Protein AF-A0A1F4W2W2-F1 (afdb_monomer)

Foldseek 3Di:
DPDPVVVVVVVLVCLVVVLVVVLVPPPPDDPQDQQCPLPDHPCCCVPPQVADSNDQQRCPLPDGCVVCVVVVFRSNDSCRDCVVVVVVPPPDDPQDQPHQVLVVQLQVLLVQLLVLLLVLLLLVLQLLAVPNVVVVPDDSVRSVCSNLCSLPPVNLVSLCSNLVSCCSGNPNNADPCRQQPAQPPPDADQAPVGDGLRHLSNLSNVLSVLSCVLNVLVVCDPVPDDVVRNVVSNVCSVVSNVSSLSSCCRHPNCNVPPVSVSSSSSSCSSSVSSVVCSVVVVVVVVVVVVVVVVVVD

Structure (mmCIF, N/CA/C/O backbone):
data_AF-A0A1F4W2W2-F1
#
_entry.id   AF-A0A1F4W2W2-F1
#
loop_
_atom_site.group_PDB
_atom_site.id
_atom_site.type_symbol
_atom_site.label_atom_id
_atom_site.label_alt_id
_atom_site.label_comp_id
_atom_site.label_asym_id
_atom_site.label_entity_id
_atom_site.label_seq_id
_atom_site.pdbx_PDB_ins_code
_atom_site.Cartn_x
_atom_site.Cartn_y
_atom_site.Cartn_z
_atom_site.occupancy
_atom_site.B_iso_or_equiv
_atom_site.auth_seq_id
_atom_site.auth_comp_id
_atom_site.auth_asym_id
_atom_site.auth_atom_id
_atom_site.pdbx_PDB_model_num
ATOM 1 N N . MET A 1 1 ? 3.654 -20.888 43.211 1.00 45.69 1 MET A N 1
ATOM 2 C CA . MET A 1 1 ? 2.369 -20.668 42.507 1.00 45.69 1 MET A CA 1
ATOM 3 C C . MET A 1 1 ? 2.477 -19.366 41.712 1.00 45.69 1 MET A C 1
ATOM 5 O O . MET A 1 1 ? 2.270 -18.296 42.265 1.00 45.69 1 MET A O 1
ATOM 9 N N . PHE A 1 2 ? 2.919 -19.421 40.453 1.00 42.91 2 PHE A N 1
ATOM 10 C CA . PHE A 1 2 ? 3.056 -18.215 39.623 1.00 42.91 2 PHE A CA 1
ATOM 11 C C . PHE A 1 2 ? 1.661 -17.691 39.260 1.00 42.91 2 PHE A C 1
ATOM 13 O O . PHE A 1 2 ? 0.853 -18.426 38.692 1.00 42.91 2 PHE A O 1
ATOM 20 N N . GLY A 1 3 ? 1.354 -16.448 39.643 1.00 46.25 3 GLY A N 1
ATOM 21 C CA . GLY A 1 3 ? 0.036 -15.846 39.441 1.00 46.25 3 GLY A CA 1
ATOM 22 C C . GLY A 1 3 ? -0.372 -15.848 37.966 1.00 46.25 3 GLY A C 1
ATOM 23 O O . GLY A 1 3 ? 0.465 -15.661 37.087 1.00 46.25 3 GLY A O 1
ATOM 24 N N . LYS A 1 4 ? -1.669 -16.031 37.681 1.00 53.84 4 LYS A N 1
ATOM 25 C CA . LYS A 1 4 ? -2.243 -16.107 36.316 1.00 53.84 4 LYS A CA 1
ATOM 26 C C . LYS A 1 4 ? -1.798 -14.966 35.375 1.00 53.84 4 LYS A C 1
ATOM 28 O O . LYS A 1 4 ? -1.763 -15.159 34.165 1.00 53.84 4 LYS A O 1
ATOM 33 N N . HIS A 1 5 ? -1.407 -13.809 35.916 1.00 46.62 5 HIS A N 1
ATOM 34 C CA . HIS A 1 5 ? -0.834 -12.683 35.167 1.00 46.62 5 HIS A CA 1
ATOM 35 C C . HIS A 1 5 ? 0.556 -12.962 34.568 1.00 46.62 5 HIS A C 1
ATOM 37 O O . HIS A 1 5 ? 0.862 -12.462 33.486 1.00 46.62 5 HIS A O 1
ATOM 43 N N . ASP A 1 6 ? 1.376 -13.776 35.230 1.00 54.03 6 ASP A N 1
ATOM 44 C CA . ASP A 1 6 ? 2.745 -14.088 34.811 1.00 54.03 6 ASP A CA 1
ATOM 45 C C . ASP A 1 6 ? 2.765 -15.102 33.655 1.00 54.03 6 ASP A C 1
ATOM 47 O O . ASP A 1 6 ? 3.550 -14.986 32.717 1.00 54.03 6 ASP A O 1
ATOM 51 N N . GLN A 1 7 ? 1.802 -16.028 33.645 1.00 51.53 7 GLN A N 1
ATOM 52 C CA . GLN A 1 7 ? 1.579 -16.966 32.538 1.00 51.53 7 GLN A CA 1
ATOM 53 C C . GLN A 1 7 ? 1.154 -16.248 31.247 1.00 51.53 7 GLN A C 1
ATOM 55 O O . GLN A 1 7 ? 1.653 -16.553 30.167 1.00 51.53 7 GLN A O 1
ATOM 60 N N . ILE A 1 8 ? 0.289 -15.234 31.352 1.00 50.47 8 ILE A N 1
ATOM 61 C CA . ILE A 1 8 ? -0.142 -14.426 30.199 1.00 50.47 8 ILE A CA 1
ATOM 62 C C . ILE A 1 8 ? 1.014 -13.577 29.658 1.00 50.47 8 ILE A C 1
ATOM 64 O O . ILE A 1 8 ? 1.180 -13.468 28.443 1.00 50.47 8 ILE A O 1
ATOM 68 N N . ARG A 1 9 ? 1.836 -12.999 30.546 1.00 53.12 9 ARG A N 1
ATOM 69 C CA . ARG A 1 9 ? 3.023 -12.233 30.147 1.00 53.12 9 ARG A CA 1
ATOM 70 C C . ARG A 1 9 ? 4.018 -13.114 29.395 1.00 53.12 9 ARG A C 1
ATOM 72 O O . ARG A 1 9 ? 4.534 -12.664 28.380 1.00 53.12 9 ARG A O 1
ATOM 79 N N . LYS A 1 10 ? 4.220 -14.360 29.841 1.00 56.22 10 LYS A N 1
ATOM 80 C CA . LYS A 1 10 ? 5.075 -15.349 29.169 1.00 56.22 10 LYS A CA 1
ATOM 81 C C . LYS A 1 10 ? 4.527 -15.746 27.803 1.00 56.22 10 LYS A C 1
ATOM 83 O O . LYS A 1 10 ? 5.260 -15.610 26.843 1.00 56.22 10 LYS A O 1
ATOM 88 N N . ILE A 1 11 ? 3.246 -16.105 27.679 1.00 61.31 11 ILE A N 1
ATOM 89 C CA . ILE A 1 11 ? 2.642 -16.458 26.377 1.00 61.31 11 ILE A CA 1
ATOM 90 C C . ILE A 1 11 ? 2.737 -15.294 25.382 1.00 61.31 11 ILE A C 1
ATOM 92 O O . ILE A 1 11 ? 3.080 -15.504 24.225 1.00 61.31 11 ILE A O 1
ATOM 96 N N . LEU A 1 12 ? 2.470 -14.058 25.816 1.00 49.22 12 LEU A N 1
ATOM 97 C CA . LEU A 1 12 ? 2.578 -12.880 24.951 1.00 49.22 12 LEU A CA 1
ATOM 98 C C . LEU A 1 12 ? 4.029 -12.550 24.588 1.00 49.22 12 LEU A C 1
ATOM 100 O O . LEU A 1 12 ? 4.279 -12.217 23.434 1.00 49.22 12 LEU A O 1
ATOM 104 N N . LEU A 1 13 ? 4.980 -12.675 25.524 1.00 52.91 13 LEU A N 1
ATOM 105 C CA . LEU A 1 13 ? 6.406 -12.561 25.204 1.00 52.91 13 LEU A CA 1
ATOM 106 C C . LEU A 1 13 ? 6.818 -13.647 24.216 1.00 52.91 13 LEU A C 1
ATOM 108 O O . LEU A 1 13 ? 7.493 -13.336 23.253 1.00 52.91 13 LEU A O 1
ATOM 112 N N . THR A 1 14 ? 6.374 -14.888 24.404 1.00 57.97 14 THR A N 1
ATOM 113 C CA . THR A 1 14 ? 6.653 -15.996 23.490 1.00 57.97 14 THR A CA 1
ATOM 114 C C . THR A 1 14 ? 6.025 -15.761 22.126 1.00 57.97 14 THR A C 1
ATOM 116 O O . THR A 1 14 ? 6.668 -16.065 21.141 1.00 57.97 14 THR A O 1
ATOM 119 N N . LEU A 1 15 ? 4.830 -15.173 22.025 1.00 52.84 15 LEU A N 1
ATOM 120 C CA . LEU A 1 15 ? 4.219 -14.836 20.736 1.00 52.84 15 LEU A CA 1
ATOM 121 C C . LEU A 1 15 ? 4.936 -13.672 20.047 1.00 52.84 15 LEU A C 1
ATOM 123 O O . LEU A 1 15 ? 5.158 -13.746 18.848 1.00 52.84 15 LEU A O 1
ATOM 127 N N . VAL A 1 16 ? 5.338 -12.627 20.776 1.00 52.56 16 VAL A N 1
ATOM 128 C CA . VAL A 1 16 ? 6.122 -11.507 20.223 1.00 52.56 16 VAL A CA 1
ATOM 129 C C . VAL A 1 16 ? 7.523 -11.970 19.820 1.00 52.56 16 VAL A C 1
ATOM 131 O O . VAL A 1 16 ? 7.959 -11.669 18.718 1.00 52.56 16 VAL A O 1
ATOM 134 N N . VAL A 1 17 ? 8.193 -12.761 20.658 1.00 54.91 17 VAL A N 1
ATOM 135 C CA . VAL A 1 17 ? 9.500 -13.366 20.369 1.00 54.91 17 VAL A CA 1
ATOM 136 C C . VAL A 1 17 ? 9.388 -14.388 19.246 1.00 54.91 17 VAL A C 1
ATOM 138 O O . VAL A 1 17 ? 10.256 -14.395 18.396 1.00 54.91 17 VAL A O 1
ATOM 141 N N . ALA A 1 18 ? 8.323 -15.188 19.165 1.00 50.78 18 ALA A N 1
ATOM 142 C CA . ALA A 1 18 ? 8.077 -16.083 18.035 1.00 50.78 18 ALA A CA 1
ATOM 143 C C . ALA A 1 18 ? 7.756 -15.301 16.758 1.00 50.78 18 ALA A C 1
ATOM 145 O O . ALA A 1 18 ? 8.147 -15.733 15.692 1.00 50.78 18 ALA A O 1
ATOM 146 N N . THR A 1 19 ? 7.099 -14.142 16.848 1.00 51.47 19 THR A N 1
ATOM 147 C CA . THR A 1 19 ? 6.852 -13.247 15.703 1.00 51.47 19 THR A CA 1
ATOM 148 C C . THR A 1 19 ? 8.166 -12.638 15.202 1.00 51.47 19 THR A C 1
ATOM 150 O O . THR A 1 19 ? 8.411 -12.630 14.001 1.00 51.47 19 THR A O 1
ATOM 153 N N . ILE A 1 20 ? 9.031 -12.191 16.120 1.00 50.41 20 ILE A N 1
ATOM 154 C CA . ILE A 1 20 ? 10.387 -11.710 15.817 1.00 50.41 20 ILE A CA 1
ATOM 155 C C . ILE A 1 20 ? 11.242 -12.864 15.266 1.00 50.41 20 ILE A C 1
ATOM 157 O O . ILE A 1 20 ? 11.892 -12.702 14.243 1.00 50.41 20 ILE A O 1
ATOM 161 N N . ALA A 1 21 ? 11.170 -14.052 15.865 1.00 46.28 21 ALA A N 1
ATOM 162 C CA . ALA A 1 21 ? 11.909 -15.239 15.441 1.00 46.28 21 ALA A CA 1
ATOM 163 C C . ALA A 1 21 ? 11.431 -15.780 14.081 1.00 46.28 21 ALA A C 1
ATOM 165 O O . ALA A 1 21 ? 12.229 -16.267 13.290 1.00 46.28 21 ALA A O 1
ATOM 166 N N . LEU A 1 22 ? 10.135 -15.657 13.773 1.00 45.62 22 LEU A N 1
ATOM 167 C CA . LEU A 1 22 ? 9.570 -16.020 12.472 1.00 45.62 22 LEU A CA 1
ATOM 168 C C . LEU A 1 22 ? 9.948 -14.993 11.394 1.00 45.62 22 LEU A C 1
ATOM 170 O O . LEU A 1 22 ? 10.096 -15.375 10.240 1.00 45.62 22 LEU A O 1
ATOM 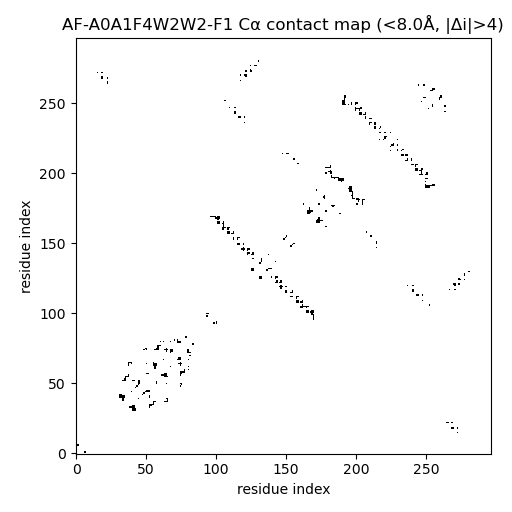174 N N . SER A 1 23 ? 10.180 -13.724 11.765 1.00 47.97 23 SER A N 1
ATOM 175 C CA . SER A 1 23 ? 10.823 -12.738 10.882 1.00 47.97 23 SER A CA 1
ATOM 176 C C . SER A 1 23 ? 12.342 -12.907 10.755 1.00 47.97 23 SER A C 1
ATOM 178 O O . SER A 1 23 ? 12.925 -12.327 9.847 1.00 47.97 23 SER A O 1
ATOM 180 N N . THR A 1 24 ? 12.983 -13.709 11.615 1.00 41.78 24 THR A N 1
ATOM 181 C CA . THR A 1 24 ? 14.416 -14.040 11.514 1.00 41.78 24 THR A CA 1
ATOM 182 C C . THR A 1 24 ? 14.693 -15.430 10.947 1.00 41.78 24 THR A C 1
ATOM 184 O O . THR A 1 24 ? 15.853 -15.806 10.843 1.00 41.78 24 THR A O 1
ATOM 187 N N . ASN A 1 25 ? 13.676 -16.176 10.509 1.00 46.31 25 ASN A N 1
ATOM 188 C CA . ASN A 1 25 ? 13.881 -17.373 9.686 1.00 46.31 25 ASN A CA 1
ATOM 189 C C . ASN A 1 25 ? 13.919 -16.995 8.200 1.00 46.31 25 ASN A C 1
ATOM 191 O O . ASN A 1 25 ? 13.290 -17.631 7.356 1.00 46.31 25 ASN A O 1
ATOM 195 N N . PHE A 1 26 ? 14.657 -15.926 7.893 1.00 43.12 26 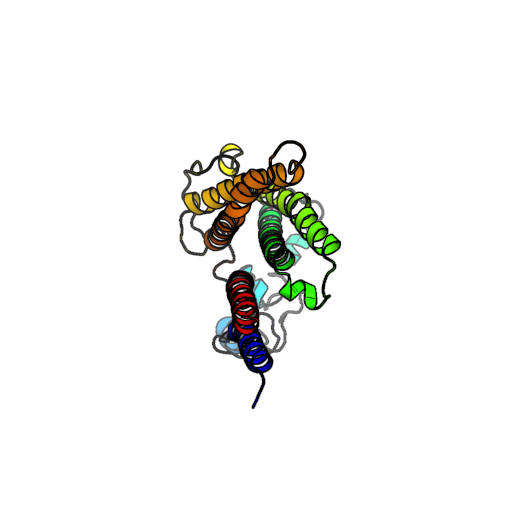PHE A N 1
ATOM 196 C CA . PHE A 1 26 ? 15.220 -15.741 6.570 1.00 43.12 26 PHE A CA 1
ATOM 197 C C . PHE A 1 26 ? 16.260 -16.849 6.427 1.00 43.12 26 PHE A C 1
ATOM 199 O O . PHE A 1 26 ? 17.357 -16.766 6.976 1.00 43.12 26 PHE A O 1
ATOM 206 N N . SER A 1 27 ? 15.850 -17.954 5.805 1.00 41.31 27 SER A N 1
ATOM 207 C CA . SER A 1 27 ? 16.786 -18.972 5.359 1.00 41.31 27 SER A CA 1
ATOM 208 C C . SER A 1 27 ? 17.720 -18.260 4.396 1.00 41.31 27 SER A C 1
ATOM 210 O O . SER A 1 27 ? 17.296 -17.905 3.299 1.00 41.31 27 SER A O 1
ATOM 212 N N . LEU A 1 28 ? 18.946 -17.981 4.842 1.00 44.25 28 LEU A N 1
ATOM 213 C CA . LEU A 1 28 ? 20.029 -17.598 3.955 1.00 44.25 28 LEU A CA 1
ATOM 214 C C . LEU A 1 28 ? 20.087 -18.708 2.905 1.00 44.25 28 LEU A C 1
ATOM 216 O O . LEU A 1 28 ? 20.403 -19.857 3.222 1.00 44.25 28 LEU A O 1
ATOM 220 N N . ALA A 1 29 ? 19.635 -18.379 1.694 1.00 47.12 29 ALA A N 1
ATOM 221 C CA . ALA A 1 29 ? 19.972 -19.140 0.508 1.00 47.12 29 ALA A CA 1
ATOM 222 C C . ALA A 1 29 ? 21.492 -19.335 0.525 1.00 47.12 29 ALA A C 1
ATOM 224 O O . ALA A 1 29 ? 22.198 -18.456 1.020 1.00 47.12 29 ALA A O 1
ATOM 225 N N . GLU A 1 30 ? 21.940 -20.517 0.100 1.00 46.34 30 GLU A N 1
ATOM 226 C CA . GLU A 1 30 ? 23.336 -20.962 0.106 1.00 46.34 30 GLU A CA 1
ATOM 227 C C . GLU A 1 30 ? 24.316 -19.790 0.032 1.00 46.34 30 GLU A C 1
ATOM 229 O O . GLU A 1 30 ? 24.346 -19.058 -0.952 1.00 46.34 30 GLU A O 1
ATOM 234 N N . THR A 1 31 ? 25.081 -19.582 1.106 1.00 50.47 31 THR A N 1
ATOM 235 C CA . THR A 1 31 ? 26.158 -18.596 1.126 1.00 50.47 31 THR A CA 1
ATOM 236 C C . THR A 1 31 ? 27.275 -19.111 0.230 1.00 50.47 31 THR A C 1
ATOM 238 O O . THR A 1 31 ? 28.236 -19.721 0.699 1.00 50.47 31 THR A O 1
ATOM 241 N N . THR A 1 32 ? 27.132 -18.913 -1.070 1.00 69.31 32 THR A N 1
ATOM 242 C CA . THR A 1 32 ? 28.281 -18.720 -1.940 1.00 69.31 32 THR A CA 1
ATOM 243 C C . THR A 1 32 ? 29.003 -17.483 -1.416 1.00 69.31 32 THR A C 1
ATOM 245 O O . THR A 1 32 ? 28.376 -16.441 -1.225 1.00 69.31 32 THR A O 1
ATOM 248 N N . GLN A 1 33 ? 30.272 -17.643 -1.047 1.00 87.94 33 GLN A N 1
ATOM 249 C CA . GLN A 1 33 ? 31.102 -16.555 -0.538 1.00 87.94 33 GLN A CA 1
ATOM 250 C C . GLN A 1 33 ? 31.099 -15.401 -1.554 1.00 87.94 33 GLN A C 1
ATOM 252 O O . GLN A 1 33 ? 31.190 -15.660 -2.747 1.00 87.94 33 GLN A O 1
ATOM 257 N N . ASP A 1 34 ? 30.924 -14.178 -1.067 1.00 88.88 34 ASP A N 1
ATOM 258 C CA . ASP A 1 34 ? 30.950 -12.915 -1.814 1.00 88.88 34 ASP A CA 1
ATOM 259 C C . ASP A 1 34 ? 31.824 -11.985 -0.962 1.00 88.88 34 ASP A C 1
ATOM 261 O O . ASP A 1 34 ? 31.426 -11.564 0.135 1.00 88.88 34 ASP A O 1
ATOM 265 N N . SER A 1 35 ? 33.093 -11.867 -1.348 1.00 91.56 35 SER A N 1
ATOM 266 C CA . SER A 1 35 ? 34.156 -11.329 -0.499 1.00 91.56 35 SER A CA 1
ATOM 267 C C . SER A 1 35 ? 34.211 -9.797 -0.486 1.00 91.56 35 SER A C 1
ATOM 269 O O . SER A 1 35 ? 34.725 -9.237 0.489 1.00 91.56 35 SER A O 1
ATOM 271 N N . ASP A 1 36 ? 33.647 -9.118 -1.482 1.00 89.50 36 ASP A N 1
ATOM 272 C CA . ASP A 1 36 ? 33.574 -7.653 -1.571 1.00 89.50 36 ASP A CA 1
ATOM 273 C C . ASP A 1 36 ? 32.144 -7.082 -1.519 1.00 89.50 36 ASP A C 1
ATOM 275 O O . ASP A 1 36 ? 31.975 -5.868 -1.359 1.00 89.50 36 ASP A O 1
ATOM 279 N N . MET A 1 37 ? 31.138 -7.959 -1.465 1.00 90.69 37 MET A N 1
ATOM 280 C CA . MET A 1 37 ? 29.728 -7.655 -1.229 1.00 90.69 37 MET A CA 1
ATOM 281 C C . MET A 1 37 ? 29.076 -6.826 -2.339 1.00 90.69 37 MET A C 1
ATOM 283 O O . MET A 1 37 ? 28.181 -6.015 -2.058 1.00 90.69 37 MET A O 1
ATOM 287 N N . ASP A 1 38 ? 29.511 -7.010 -3.582 1.00 88.62 38 ASP A N 1
ATOM 288 C CA . ASP A 1 38 ? 28.991 -6.287 -4.743 1.00 88.62 38 ASP A CA 1
ATOM 289 C C . ASP A 1 38 ? 27.735 -6.943 -5.357 1.00 88.62 38 ASP A C 1
ATOM 291 O O . ASP A 1 38 ? 26.960 -6.282 -6.057 1.00 88.62 38 ASP A O 1
ATOM 295 N N . GLY A 1 39 ? 27.460 -8.204 -4.999 1.00 85.88 39 GLY A N 1
ATOM 296 C CA . GLY A 1 39 ? 26.329 -8.992 -5.486 1.00 85.88 39 GLY A CA 1
ATOM 297 C C . GLY A 1 39 ? 26.697 -10.130 -6.444 1.00 85.88 39 GLY A C 1
ATOM 298 O O . GLY A 1 39 ? 25.788 -10.863 -6.860 1.00 85.88 39 GLY A O 1
ATOM 299 N N . LEU A 1 40 ? 27.978 -10.312 -6.772 1.00 87.81 40 LEU A N 1
ATOM 300 C CA . LEU A 1 40 ? 28.528 -11.517 -7.384 1.00 87.81 40 LEU A CA 1
ATOM 301 C C . LEU A 1 40 ? 29.108 -12.452 -6.325 1.00 87.81 40 LEU A C 1
ATOM 303 O O . LEU A 1 40 ? 29.422 -12.088 -5.207 1.00 87.81 40 LEU A O 1
ATOM 307 N N . THR A 1 41 ? 29.197 -13.728 -6.668 1.00 91.25 41 THR A N 1
ATOM 308 C CA . THR A 1 41 ? 29.814 -14.725 -5.789 1.00 91.25 41 THR A CA 1
ATOM 309 C C . THR A 1 41 ? 31.265 -14.918 -6.205 1.00 91.25 41 THR A C 1
ATOM 311 O O . THR A 1 41 ? 31.480 -15.054 -7.411 1.00 91.25 41 THR A O 1
ATOM 314 N N . ASP A 1 42 ? 32.193 -15.119 -5.265 1.00 91.88 42 ASP A N 1
ATOM 315 C CA . ASP A 1 42 ? 33.620 -15.389 -5.515 1.00 91.88 42 ASP A CA 1
ATOM 316 C C . ASP A 1 42 ? 33.830 -16.419 -6.647 1.00 91.88 42 ASP A C 1
ATOM 318 O O . ASP A 1 42 ? 34.710 -16.283 -7.498 1.00 91.88 42 ASP A O 1
ATOM 322 N N . ASP A 1 43 ? 33.015 -17.482 -6.662 1.00 91.00 43 ASP A N 1
ATOM 323 C CA . ASP A 1 43 ? 33.087 -18.536 -7.677 1.00 91.00 43 ASP A CA 1
ATOM 324 C C . ASP A 1 43 ? 32.665 -18.032 -9.067 1.00 91.00 43 ASP A C 1
ATOM 326 O O . ASP A 1 43 ? 33.306 -18.365 -10.064 1.00 91.00 43 ASP A O 1
ATOM 330 N N . ALA A 1 44 ? 31.600 -17.234 -9.163 1.00 89.38 44 ALA A N 1
ATOM 331 C CA . ALA A 1 44 ? 31.127 -16.649 -10.421 1.00 89.38 44 ALA A CA 1
ATOM 332 C C . ALA A 1 44 ? 32.121 -15.621 -10.972 1.00 89.38 44 ALA A C 1
ATOM 334 O O . ALA A 1 44 ? 32.396 -15.612 -12.174 1.00 89.38 44 ALA A O 1
ATOM 335 N N . GLU A 1 45 ? 32.702 -14.815 -10.094 1.00 93.38 45 GLU A N 1
ATOM 336 C CA . GLU A 1 45 ? 33.742 -13.851 -10.430 1.00 93.38 45 GLU A CA 1
ATOM 337 C C . GLU A 1 45 ? 34.972 -14.537 -11.014 1.00 93.38 45 GLU A C 1
ATOM 339 O O . GLU A 1 45 ? 35.415 -14.198 -12.104 1.00 93.38 45 GLU A O 1
ATOM 344 N N . ILE A 1 46 ? 35.462 -15.608 -10.384 1.00 91.44 46 ILE A N 1
ATOM 345 C CA . ILE A 1 46 ? 36.633 -16.332 -10.893 1.00 91.44 46 ILE A CA 1
ATOM 346 C C . ILE A 1 46 ? 36.309 -17.114 -12.177 1.00 91.44 46 ILE A C 1
ATOM 348 O O . ILE A 1 46 ? 37.102 -17.119 -13.126 1.00 91.44 46 ILE A O 1
ATOM 352 N N . THR A 1 47 ? 35.182 -17.834 -12.205 1.00 90.94 47 THR A N 1
ATOM 353 C CA . THR A 1 47 ? 34.908 -18.839 -13.251 1.00 90.94 47 THR A CA 1
ATOM 354 C C . THR A 1 47 ? 34.189 -18.296 -14.477 1.00 90.94 47 THR A C 1
ATOM 356 O O . THR A 1 47 ? 34.355 -18.862 -15.557 1.00 90.94 47 THR A O 1
ATOM 359 N N . THR A 1 48 ? 33.380 -17.248 -14.318 1.00 89.38 48 THR A N 1
ATOM 360 C CA . THR A 1 48 ? 32.459 -16.768 -15.358 1.00 89.38 48 THR A CA 1
ATOM 361 C C . THR A 1 48 ? 32.814 -15.367 -15.831 1.00 89.38 48 THR A C 1
ATOM 363 O O . THR A 1 48 ? 32.888 -15.147 -17.038 1.00 89.38 48 THR A O 1
ATOM 366 N N . TYR A 1 49 ? 33.024 -14.434 -14.901 1.00 90.19 49 TYR A N 1
ATOM 367 C CA . TYR A 1 49 ? 33.173 -13.009 -15.224 1.00 90.19 49 TYR A CA 1
ATOM 368 C C . TYR A 1 49 ? 34.627 -12.530 -15.239 1.00 90.19 49 TYR A C 1
ATOM 370 O O . TYR A 1 49 ? 34.926 -11.510 -15.848 1.00 90.19 49 TYR A O 1
ATOM 378 N N . HIS A 1 50 ? 35.534 -13.322 -14.664 1.00 93.75 50 HIS A N 1
ATOM 379 C CA . HIS A 1 50 ? 36.965 -13.045 -14.551 1.00 93.75 50 HIS A CA 1
ATOM 380 C C . HIS A 1 50 ? 37.284 -11.709 -13.858 1.00 93.75 50 HIS A C 1
ATOM 382 O O . HIS A 1 50 ? 38.235 -11.026 -14.239 1.00 93.75 50 HIS A O 1
ATOM 388 N N . THR A 1 51 ? 36.505 -11.385 -12.826 1.00 92.25 51 THR A N 1
ATOM 389 C CA . THR A 1 51 ? 36.652 -10.211 -11.955 1.00 92.25 51 THR A CA 1
ATOM 390 C C . THR A 1 51 ? 37.468 -10.536 -10.694 1.00 92.25 51 THR A C 1
ATOM 392 O O . THR A 1 51 ? 37.801 -11.700 -10.426 1.00 92.25 51 THR A O 1
ATOM 395 N N . ASP A 1 52 ? 37.879 -9.512 -9.945 1.00 93.81 52 ASP A N 1
ATOM 396 C CA . ASP A 1 52 ? 38.599 -9.635 -8.677 1.00 93.81 52 ASP A CA 1
ATOM 397 C C . ASP A 1 52 ? 37.617 -9.664 -7.507 1.00 93.81 52 ASP A C 1
ATOM 399 O O . ASP A 1 52 ? 37.222 -8.621 -7.016 1.00 93.81 52 ASP A O 1
ATOM 403 N N . ARG A 1 53 ? 37.383 -10.862 -6.962 1.00 94.12 53 ARG A N 1
ATOM 404 C CA . ARG A 1 53 ? 36.524 -11.113 -5.788 1.00 94.12 53 ARG A CA 1
ATOM 405 C C . ARG A 1 53 ? 36.750 -10.252 -4.542 1.00 94.12 53 ARG A C 1
ATOM 407 O O . ARG A 1 53 ? 36.064 -10.408 -3.539 1.00 94.12 53 ARG A O 1
ATOM 414 N N . THR A 1 54 ? 37.855 -9.514 -4.472 1.00 95.00 54 THR A N 1
ATOM 415 C CA . THR A 1 54 ? 38.161 -8.636 -3.335 1.00 95.00 54 THR A CA 1
ATOM 416 C C . THR A 1 54 ? 37.901 -7.164 -3.633 1.00 95.00 54 THR A C 1
ATOM 418 O O . THR A 1 54 ? 38.145 -6.316 -2.765 1.00 95.00 54 THR A O 1
ATOM 421 N N . LYS A 1 55 ? 37.417 -6.859 -4.835 1.00 94.50 55 LYS A N 1
ATOM 422 C CA . LYS A 1 55 ? 37.134 -5.529 -5.335 1.00 94.50 55 LYS A CA 1
ATOM 423 C C . LYS A 1 55 ? 35.764 -5.518 -5.996 1.00 94.50 55 LYS A C 1
ATOM 425 O O . LYS A 1 55 ? 35.618 -5.903 -7.142 1.00 94.50 55 LYS A O 1
ATOM 430 N N . ALA A 1 56 ? 34.835 -4.855 -5.318 1.00 93.50 56 ALA A N 1
ATOM 431 C CA . ALA A 1 56 ? 33.480 -4.667 -5.816 1.00 93.50 56 ALA A CA 1
ATOM 432 C C . ALA A 1 56 ? 33.389 -3.916 -7.166 1.00 93.50 56 ALA A C 1
ATOM 434 O O . ALA A 1 56 ? 32.312 -3.827 -7.737 1.00 93.50 56 ALA A O 1
ATOM 435 N N . ASP A 1 57 ? 34.488 -3.305 -7.606 1.00 93.94 57 ASP A N 1
ATOM 436 C CA . ASP A 1 57 ? 34.695 -2.617 -8.881 1.00 93.94 57 ASP A CA 1
ATOM 437 C C . ASP A 1 57 ? 36.114 -3.009 -9.333 1.00 93.94 57 ASP A C 1
ATOM 439 O O . ASP A 1 57 ? 37.117 -2.507 -8.797 1.00 93.94 57 ASP A O 1
ATOM 443 N N . THR A 1 58 ? 36.205 -4.008 -10.211 1.00 95.44 58 THR A N 1
ATOM 444 C CA . THR A 1 58 ? 37.471 -4.644 -10.597 1.00 95.44 58 THR A CA 1
ATOM 445 C C . THR A 1 58 ? 38.359 -3.704 -11.401 1.00 95.44 58 THR A C 1
ATOM 447 O O . THR A 1 58 ? 39.591 -3.729 -11.253 1.00 95.44 58 THR A O 1
ATOM 450 N N . ASP A 1 59 ? 37.753 -2.888 -12.258 1.00 92.19 59 ASP A N 1
ATOM 451 C CA . ASP A 1 59 ? 38.452 -2.032 -13.208 1.00 92.19 59 ASP A CA 1
ATOM 452 C C . ASP A 1 59 ? 38.560 -0.555 -12.774 1.00 92.19 59 ASP A C 1
ATOM 454 O O . ASP A 1 59 ? 39.266 0.240 -13.408 1.00 92.19 59 ASP A O 1
ATOM 458 N N . GLU A 1 60 ? 38.003 -0.250 -11.601 1.00 92.88 60 GLU A N 1
ATOM 459 C CA . GLU A 1 60 ? 38.081 1.012 -10.867 1.00 92.88 60 GLU A CA 1
ATOM 460 C C . GLU A 1 60 ? 37.444 2.195 -11.615 1.00 92.88 60 GLU A C 1
ATOM 462 O O . GLU A 1 60 ? 37.876 3.352 -11.478 1.00 92.88 60 GLU A O 1
ATOM 467 N N . ASP A 1 61 ? 36.414 1.927 -12.416 1.00 87.06 61 ASP A N 1
ATOM 468 C CA . ASP A 1 61 ? 35.723 2.936 -13.215 1.00 87.06 61 ASP A CA 1
ATOM 469 C C . ASP A 1 61 ? 34.540 3.619 -12.497 1.00 87.06 61 ASP A C 1
ATOM 471 O O . ASP A 1 61 ? 34.046 4.675 -12.937 1.00 87.06 61 ASP A O 1
ATOM 475 N N . GLY A 1 62 ? 34.167 3.089 -11.329 1.00 86.88 62 GLY A N 1
ATOM 476 C CA . GLY A 1 62 ? 33.128 3.587 -10.439 1.00 86.88 62 GLY A CA 1
ATOM 477 C C . GLY A 1 62 ? 31.777 2.876 -10.559 1.00 86.88 62 GLY A C 1
ATOM 478 O O . GLY A 1 62 ? 30.820 3.340 -9.920 1.00 86.88 62 GLY A O 1
ATOM 479 N N . VAL A 1 63 ? 31.664 1.811 -11.355 1.00 87.75 63 VAL A N 1
ATOM 480 C CA . VAL A 1 63 ? 30.502 0.907 -11.400 1.00 87.75 63 VAL A CA 1
ATOM 481 C C . VAL A 1 63 ? 30.878 -0.433 -10.769 1.00 87.75 63 VAL A C 1
ATOM 483 O O . VAL A 1 63 ? 32.013 -0.860 -10.848 1.00 87.75 63 VAL A O 1
ATOM 486 N N . LEU A 1 64 ? 29.930 -1.066 -10.071 1.00 93.44 64 LEU A N 1
ATOM 487 C CA . LEU A 1 64 ? 30.187 -2.375 -9.469 1.00 93.44 64 LEU A CA 1
ATOM 488 C C . LEU A 1 64 ? 30.130 -3.477 -10.529 1.00 93.44 64 LEU A C 1
ATOM 490 O O . LEU A 1 64 ? 29.249 -3.419 -11.394 1.00 93.44 64 LEU A O 1
ATOM 494 N N . ASP A 1 65 ? 30.942 -4.521 -10.396 1.00 91.56 65 ASP A N 1
ATOM 495 C CA . ASP A 1 65 ? 31.025 -5.606 -11.382 1.00 91.56 65 ASP A CA 1
ATOM 496 C C . ASP A 1 65 ? 29.659 -6.285 -11.596 1.00 91.56 65 ASP A C 1
ATOM 498 O O . ASP A 1 65 ? 29.203 -6.498 -12.729 1.00 91.56 65 ASP A O 1
ATOM 502 N N . ALA A 1 66 ? 28.930 -6.545 -10.504 1.00 90.75 66 ALA A N 1
ATOM 503 C CA . ALA A 1 66 ? 27.564 -7.067 -10.538 1.00 90.75 66 ALA A CA 1
ATOM 504 C C . ALA A 1 66 ? 26.604 -6.176 -11.346 1.00 90.75 66 ALA A C 1
ATOM 506 O O . ALA A 1 66 ? 25.712 -6.664 -12.050 1.00 90.75 66 ALA A O 1
ATOM 507 N N . GLN A 1 67 ? 26.758 -4.856 -11.220 1.00 89.94 67 GLN A N 1
ATOM 508 C CA . GLN A 1 67 ? 25.915 -3.870 -11.888 1.00 89.94 67 GLN A CA 1
ATOM 509 C C . GLN A 1 67 ? 26.242 -3.790 -13.383 1.00 89.94 67 GLN A C 1
ATOM 511 O O . GLN A 1 67 ? 25.323 -3.691 -14.196 1.00 89.94 67 GLN A O 1
ATOM 516 N N . GLU A 1 68 ? 27.510 -3.909 -13.759 1.00 91.88 68 GLU A N 1
ATOM 517 C CA . GLU A 1 68 ? 27.934 -3.950 -15.158 1.00 91.88 68 GLU A CA 1
ATOM 518 C C . GLU A 1 68 ? 27.396 -5.171 -15.900 1.00 91.88 68 GLU A C 1
ATOM 520 O O . GLU A 1 68 ? 26.855 -5.053 -17.002 1.00 91.88 68 GLU A O 1
ATOM 525 N N . ILE A 1 69 ? 27.405 -6.339 -15.259 1.00 88.94 69 ILE A N 1
ATOM 526 C CA . ILE A 1 69 ? 26.799 -7.552 -15.824 1.00 88.94 69 ILE A CA 1
ATOM 527 C C . ILE A 1 69 ? 25.289 -7.370 -16.032 1.00 88.94 69 ILE A C 1
ATOM 529 O O . ILE A 1 69 ? 24.751 -7.775 -17.067 1.00 88.94 69 ILE A O 1
ATOM 533 N N . LEU A 1 70 ? 24.590 -6.739 -15.080 1.00 85.62 70 LEU A N 1
ATOM 534 C CA . LEU A 1 70 ? 23.162 -6.420 -15.214 1.00 85.62 70 LEU A CA 1
ATOM 535 C C . LEU A 1 70 ? 22.887 -5.447 -16.368 1.00 85.62 70 LEU A C 1
ATOM 537 O O . LEU A 1 70 ? 21.866 -5.577 -17.053 1.00 85.62 70 LEU A O 1
ATOM 541 N N . ASP A 1 71 ? 23.798 -4.507 -16.599 1.00 83.50 71 ASP A N 1
ATOM 542 C CA . ASP A 1 71 ? 23.720 -3.512 -17.667 1.00 83.50 71 ASP A CA 1
ATOM 543 C C . ASP A 1 71 ? 24.220 -4.044 -19.028 1.00 83.50 71 ASP A C 1
ATOM 545 O O . ASP A 1 71 ? 24.131 -3.338 -20.037 1.00 83.50 71 ASP A O 1
ATOM 549 N N . ASN A 1 72 ? 24.650 -5.313 -19.093 1.00 86.75 72 ASN A N 1
ATOM 550 C CA . ASN A 1 72 ? 25.330 -5.937 -20.236 1.00 86.75 72 ASN A CA 1
ATOM 551 C C . ASN A 1 72 ? 26.594 -5.173 -20.686 1.00 86.75 72 ASN A C 1
ATOM 553 O O . ASN A 1 72 ? 26.891 -5.123 -21.885 1.00 86.75 72 ASN A O 1
ATOM 557 N N . THR A 1 73 ? 27.321 -4.574 -19.743 1.00 87.88 73 THR A N 1
ATOM 558 C CA . THR A 1 73 ? 28.668 -4.023 -19.941 1.00 87.88 73 THR A CA 1
ATOM 559 C C . THR A 1 73 ? 29.725 -5.020 -19.451 1.00 87.88 73 THR A C 1
ATOM 561 O O . THR A 1 73 ? 29.400 -6.159 -19.107 1.00 87.88 73 THR A O 1
ATOM 564 N N . ASN A 1 74 ? 31.004 -4.665 -19.553 1.00 90.75 74 ASN A N 1
ATOM 565 C CA . ASN A 1 74 ? 32.123 -5.548 -19.246 1.00 90.75 74 ASN A CA 1
ATOM 566 C C . ASN A 1 74 ? 32.828 -5.093 -17.951 1.00 90.75 74 ASN A C 1
ATOM 568 O O . ASN A 1 74 ? 33.540 -4.097 -18.019 1.00 90.75 74 ASN A O 1
ATOM 572 N N . PRO A 1 75 ? 32.763 -5.879 -16.858 1.00 92.19 75 PRO A N 1
ATOM 573 C CA . PRO A 1 75 ? 33.308 -5.524 -15.536 1.00 92.19 75 PRO A CA 1
ATOM 574 C C . PRO A 1 75 ? 34.844 -5.493 -15.439 1.00 92.19 75 PRO A C 1
ATOM 576 O O . PRO A 1 75 ? 35.439 -5.471 -14.370 1.00 92.19 75 PRO A O 1
ATOM 579 N N . THR A 1 76 ? 35.527 -5.618 -16.573 1.00 93.06 76 THR A N 1
ATOM 580 C CA . THR A 1 76 ? 36.994 -5.602 -16.661 1.00 93.06 76 THR A CA 1
ATOM 581 C C . THR A 1 76 ? 37.489 -4.580 -17.687 1.00 93.06 76 THR 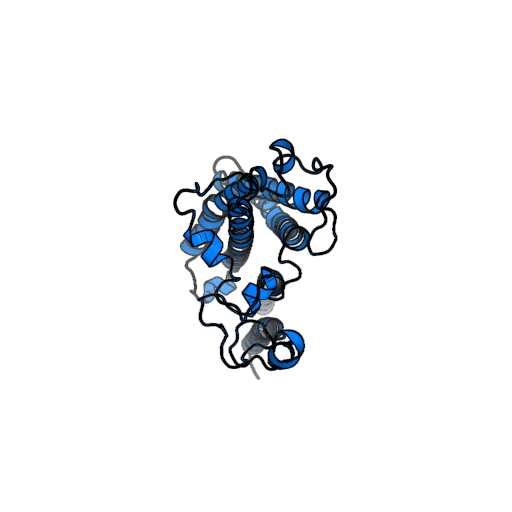A C 1
ATOM 583 O O . THR A 1 76 ? 38.672 -4.567 -18.042 1.00 93.06 76 THR A O 1
ATOM 586 N N . ASP A 1 77 ? 36.581 -3.761 -18.220 1.00 91.19 77 ASP A N 1
ATOM 587 C CA . ASP A 1 77 ? 36.854 -2.723 -19.204 1.00 91.19 77 ASP A CA 1
ATOM 588 C C . ASP A 1 77 ? 36.223 -1.389 -18.764 1.00 91.19 77 ASP A C 1
ATOM 590 O O . ASP A 1 77 ? 35.037 -1.165 -19.047 1.00 91.19 77 ASP A O 1
ATOM 594 N N . PRO A 1 78 ? 37.046 -0.444 -18.249 1.00 86.56 78 PRO A N 1
ATOM 595 C CA . PRO A 1 78 ? 36.594 0.860 -17.753 1.00 86.56 78 PRO A CA 1
ATOM 596 C C . PRO A 1 78 ? 35.856 1.718 -18.792 1.00 86.56 78 PRO A C 1
ATOM 598 O O . PRO A 1 78 ? 35.283 2.777 -18.507 1.00 86.56 78 PRO A O 1
ATOM 601 N N . GLY A 1 79 ? 36.004 1.364 -20.073 1.00 83.56 79 GLY A N 1
ATOM 602 C CA . GLY A 1 79 ? 35.377 2.033 -21.206 1.00 83.56 79 GLY A CA 1
ATOM 603 C C . GLY A 1 79 ? 33.988 1.499 -21.546 1.00 83.56 79 GLY A C 1
ATOM 604 O O . GLY A 1 79 ? 33.269 2.151 -22.308 1.00 83.56 79 GLY A O 1
ATOM 605 N N . SER A 1 80 ? 33.624 0.333 -21.019 1.00 84.56 80 SER A N 1
ATOM 606 C CA . SER A 1 80 ? 32.407 -0.384 -21.376 1.00 84.56 80 SER A CA 1
ATOM 607 C C . SER A 1 80 ? 31.188 0.096 -20.594 1.00 84.56 80 SER A C 1
ATOM 609 O O . SER A 1 80 ? 30.062 -0.041 -21.085 1.00 84.56 80 SER A O 1
ATOM 611 N N . ASN A 1 81 ? 31.410 0.702 -19.424 1.00 78.25 81 ASN A N 1
ATOM 612 C CA . ASN A 1 81 ? 30.337 1.150 -18.563 1.00 78.25 81 ASN A CA 1
ATOM 613 C C . ASN A 1 81 ? 29.424 2.178 -19.248 1.00 78.25 81 ASN A C 1
ATOM 615 O O . ASN A 1 81 ? 29.797 2.986 -20.114 1.00 78.25 81 ASN A O 1
ATOM 619 N N . LEU A 1 82 ? 28.167 2.200 -18.813 1.00 71.06 82 LEU A N 1
ATOM 620 C CA . LEU A 1 82 ? 27.217 3.180 -19.323 1.00 71.06 82 LEU A CA 1
ATOM 621 C C . LEU A 1 82 ? 27.556 4.603 -18.838 1.00 71.06 82 LEU A C 1
ATOM 623 O O . LEU A 1 82 ? 27.125 5.567 -19.474 1.00 71.06 82 LEU A O 1
ATOM 627 N N . LEU A 1 83 ? 28.370 4.779 -17.783 1.00 65.38 83 LEU A N 1
ATOM 628 C CA . LEU A 1 83 ? 28.784 6.099 -17.278 1.00 65.38 83 LEU A CA 1
ATOM 629 C C . LEU A 1 83 ? 29.574 6.911 -18.313 1.00 65.38 83 LEU A C 1
ATOM 631 O O . LEU A 1 83 ? 29.367 8.125 -18.412 1.00 65.38 83 LEU A O 1
ATOM 635 N N . ASN A 1 84 ? 30.420 6.277 -19.127 1.00 55.84 84 ASN A N 1
ATOM 636 C CA . ASN A 1 84 ? 31.121 6.944 -20.227 1.00 55.84 84 ASN A CA 1
ATOM 637 C C . ASN A 1 84 ? 30.174 7.339 -21.368 1.00 55.84 84 ASN A C 1
ATOM 639 O O . ASN A 1 84 ? 30.361 8.392 -21.982 1.00 55.84 84 ASN A O 1
ATOM 643 N N . THR A 1 85 ? 29.093 6.582 -21.578 1.00 53.25 85 THR A N 1
ATOM 644 C CA . THR A 1 85 ? 27.999 6.985 -22.479 1.00 53.25 85 THR A CA 1
ATOM 645 C C . THR A 1 85 ? 27.223 8.189 -21.916 1.00 53.25 85 THR A C 1
ATOM 647 O O . THR A 1 85 ? 26.819 9.073 -22.673 1.00 53.25 85 THR A O 1
ATOM 650 N N . TYR A 1 86 ? 27.078 8.302 -20.590 1.00 51.94 86 TYR A N 1
ATOM 651 C CA . TYR A 1 86 ? 26.423 9.445 -19.934 1.00 51.94 86 TYR A CA 1
ATOM 652 C C . TYR A 1 86 ? 27.307 10.705 -19.827 1.00 51.94 86 TYR A C 1
ATOM 654 O O . TYR A 1 86 ? 26.773 11.819 -19.804 1.00 51.94 86 TYR A O 1
ATOM 662 N N . LYS A 1 87 ? 28.645 10.581 -19.807 1.00 52.06 87 LYS A N 1
ATOM 663 C CA . LYS A 1 87 ? 29.574 11.728 -19.684 1.00 52.06 87 LYS A CA 1
ATOM 664 C C . LYS A 1 87 ? 29.613 12.661 -20.906 1.00 52.06 87 LYS A C 1
ATOM 666 O O . LYS A 1 87 ? 30.087 13.787 -20.766 1.00 52.06 87 LYS A O 1
ATOM 671 N N . LEU A 1 88 ? 29.075 12.270 -22.066 1.00 52.09 88 LEU A N 1
ATOM 672 C CA . LEU A 1 88 ? 29.026 13.118 -23.272 1.00 52.09 88 LEU A CA 1
ATOM 673 C C . LEU A 1 88 ? 27.659 13.754 -23.575 1.00 52.09 88 LEU A C 1
ATOM 675 O O . LEU A 1 88 ? 27.528 14.427 -24.593 1.00 52.09 88 LEU A O 1
ATOM 679 N N . ASP A 1 89 ? 26.666 13.626 -22.689 1.00 50.22 89 ASP A N 1
ATOM 680 C CA . ASP A 1 89 ? 25.302 14.106 -22.963 1.00 50.22 89 ASP A CA 1
ATOM 681 C C . ASP A 1 89 ? 24.701 14.932 -21.806 1.00 50.22 89 ASP A C 1
ATOM 683 O O . ASP A 1 89 ? 23.499 14.910 -21.540 1.00 50.22 89 ASP A O 1
ATOM 687 N N . VAL A 1 90 ? 25.527 15.762 -21.150 1.00 50.72 90 VAL A N 1
ATOM 688 C CA . VAL A 1 90 ? 25.118 16.737 -20.102 1.00 50.72 90 VAL A CA 1
ATOM 689 C C . VAL A 1 90 ? 24.123 17.807 -20.621 1.00 50.72 90 VAL A C 1
ATOM 691 O O . VAL A 1 90 ? 23.719 18.714 -19.899 1.00 50.72 90 VAL A O 1
ATOM 694 N N . ALA A 1 91 ? 23.685 17.698 -21.877 1.00 51.56 91 ALA A N 1
ATOM 695 C CA . ALA A 1 91 ? 22.644 18.510 -22.496 1.00 51.56 91 ALA A CA 1
ATOM 696 C C . ALA A 1 91 ? 21.305 17.768 -22.702 1.00 51.56 91 ALA A C 1
ATOM 698 O O . ALA A 1 91 ? 20.392 18.344 -23.296 1.00 51.56 91 ALA A O 1
ATOM 699 N N . GLN A 1 92 ? 21.144 16.519 -22.246 1.00 52.50 92 GLN A N 1
ATOM 700 C CA . GLN A 1 92 ? 19.885 15.793 -22.438 1.00 52.50 92 GLN A CA 1
ATOM 701 C C . GLN A 1 92 ? 18.889 16.078 -21.300 1.00 52.50 92 GLN A C 1
ATOM 703 O O . GLN A 1 92 ? 19.211 15.888 -20.126 1.00 52.50 92 GLN A O 1
ATOM 708 N N . PRO A 1 93 ? 17.653 16.515 -21.607 1.00 55.59 93 PRO A N 1
ATOM 709 C CA . PRO A 1 93 ? 16.627 16.748 -20.596 1.00 55.59 93 PRO A CA 1
ATOM 710 C C . PRO A 1 93 ? 16.326 15.478 -19.788 1.00 55.59 93 PRO A C 1
ATOM 712 O O . PRO A 1 93 ? 16.122 14.412 -20.369 1.00 55.59 93 PRO A O 1
ATOM 715 N N . LEU A 1 94 ? 16.157 15.615 -18.464 1.00 56.97 94 LEU A N 1
ATOM 716 C CA . LEU A 1 94 ? 15.690 14.547 -17.553 1.00 56.97 94 LEU A CA 1
ATOM 717 C C . LEU A 1 94 ? 14.419 13.817 -18.056 1.00 56.97 94 LEU A C 1
ATOM 719 O O . LEU A 1 94 ? 14.160 12.671 -17.694 1.00 56.97 94 LEU A O 1
ATOM 723 N N . PHE A 1 95 ? 13.641 14.468 -18.925 1.00 58.94 95 PHE A N 1
ATOM 724 C CA . PHE A 1 95 ? 12.391 13.982 -19.510 1.00 58.94 95 PHE A CA 1
ATOM 725 C C . PHE A 1 95 ? 12.503 13.652 -21.010 1.00 58.94 95 PHE A C 1
ATOM 727 O O . PHE A 1 95 ? 11.613 13.991 -21.792 1.00 58.94 95 PHE A O 1
ATOM 734 N N . ARG A 1 96 ? 13.594 13.016 -21.453 1.00 57.44 96 ARG A N 1
ATOM 735 C CA . ARG A 1 96 ? 13.684 12.498 -22.829 1.00 57.44 96 ARG A CA 1
ATOM 736 C C . ARG A 1 96 ? 12.709 11.334 -23.041 1.00 57.44 96 ARG A C 1
ATOM 738 O O . ARG A 1 96 ? 12.504 10.498 -22.161 1.00 57.44 96 ARG A O 1
ATOM 745 N N . THR A 1 97 ? 12.145 11.241 -24.243 1.00 53.22 97 THR A N 1
ATOM 746 C CA . THR A 1 97 ? 11.381 10.073 -24.687 1.00 53.22 97 THR A CA 1
ATOM 747 C C . THR A 1 97 ? 12.236 8.805 -24.577 1.00 53.22 97 THR A C 1
ATOM 749 O O . THR A 1 97 ? 13.231 8.662 -25.281 1.00 53.22 97 THR A O 1
ATOM 752 N N . GLY A 1 98 ? 11.850 7.894 -23.677 1.00 58.78 98 GLY A N 1
ATOM 753 C CA . GLY A 1 98 ? 12.568 6.642 -23.409 1.00 58.78 98 GLY A CA 1
ATOM 754 C C . GLY A 1 98 ? 13.348 6.592 -22.090 1.00 58.78 98 GLY A C 1
ATOM 755 O O . GLY A 1 98 ? 13.850 5.522 -21.766 1.00 58.78 98 GLY A O 1
ATOM 756 N N . SER A 1 99 ? 13.429 7.680 -21.305 1.00 66.25 99 SER A N 1
ATOM 757 C CA . SER A 1 99 ? 14.104 7.625 -19.998 1.00 66.25 99 SER A CA 1
ATOM 758 C C . SER A 1 99 ? 13.311 6.779 -18.981 1.00 66.25 99 SER A C 1
ATOM 760 O O . SER A 1 99 ? 12.081 6.885 -18.915 1.00 66.25 99 SER A O 1
ATOM 762 N N . PRO A 1 100 ? 13.979 5.962 -18.143 1.00 80.00 100 PRO A N 1
ATOM 763 C CA . PRO A 1 100 ? 13.320 5.129 -17.132 1.00 80.00 100 PRO A CA 1
ATOM 764 C C . PRO A 1 100 ? 12.876 5.931 -15.896 1.00 80.00 100 PRO A C 1
ATOM 766 O O . PRO A 1 100 ? 12.455 5.356 -14.897 1.00 80.00 100 PRO A O 1
ATOM 769 N N . VAL A 1 101 ? 12.953 7.266 -15.921 1.00 85.81 101 VAL A N 1
ATOM 770 C CA . VAL A 1 101 ? 12.672 8.118 -14.751 1.00 85.81 101 VAL A CA 1
ATOM 771 C C . VAL A 1 101 ? 11.264 7.878 -14.210 1.00 85.81 101 VAL A C 1
ATOM 773 O O . VAL A 1 101 ? 11.077 7.732 -13.004 1.00 85.81 101 VAL A O 1
ATOM 776 N N . MET A 1 102 ? 10.270 7.785 -15.095 1.00 86.75 102 MET A N 1
ATOM 777 C CA . MET A 1 102 ? 8.880 7.549 -14.691 1.00 86.75 102 MET A CA 1
ATOM 778 C C . MET A 1 102 ? 8.675 6.149 -14.112 1.00 86.75 102 MET A C 1
ATOM 780 O O . MET A 1 102 ? 7.907 5.994 -13.163 1.00 86.75 102 MET A O 1
ATOM 784 N N . TRP A 1 103 ? 9.430 5.163 -14.602 1.00 88.38 103 TRP A N 1
ATOM 785 C CA . TRP A 1 103 ? 9.469 3.823 -14.026 1.00 88.38 103 TRP A CA 1
ATOM 786 C C . TRP A 1 103 ? 10.006 3.850 -12.587 1.00 88.38 103 TRP A C 1
ATOM 788 O O . TRP A 1 103 ? 9.359 3.328 -11.677 1.00 88.38 103 TRP A O 1
ATOM 798 N N . TYR A 1 104 ? 11.133 4.533 -12.343 1.00 89.19 104 TYR A N 1
ATOM 799 C CA . TYR A 1 104 ? 11.699 4.681 -10.995 1.00 89.19 104 TYR A CA 1
ATOM 800 C C . TYR A 1 104 ? 10.757 5.428 -10.048 1.00 89.19 104 TYR A C 1
ATOM 802 O O . TYR A 1 104 ? 10.571 4.999 -8.908 1.00 89.19 104 TYR A O 1
ATOM 810 N N . ILE A 1 105 ? 10.119 6.511 -10.508 1.00 89.38 105 ILE A N 1
ATOM 811 C CA . ILE A 1 105 ? 9.126 7.246 -9.712 1.00 89.38 105 ILE A CA 1
ATOM 812 C C . ILE A 1 105 ? 7.970 6.317 -9.335 1.00 89.38 105 ILE A C 1
ATOM 814 O O . ILE A 1 105 ? 7.596 6.268 -8.160 1.00 89.38 105 ILE A O 1
ATOM 818 N N . GLY A 1 106 ? 7.433 5.548 -10.285 1.00 91.81 106 GLY A N 1
ATOM 819 C CA . GLY A 1 106 ? 6.354 4.591 -10.036 1.00 91.81 106 GLY A CA 1
ATOM 820 C C . GLY A 1 106 ? 6.745 3.501 -9.048 1.00 91.81 106 GLY A C 1
ATOM 821 O O . GLY A 1 106 ? 6.001 3.236 -8.100 1.00 91.81 106 GLY A O 1
ATOM 822 N N . ARG A 1 107 ? 7.940 2.929 -9.204 1.00 90.06 107 ARG A N 1
ATOM 823 C CA . ARG A 1 107 ? 8.499 1.907 -8.311 1.00 90.06 107 ARG A CA 1
ATOM 824 C C . ARG A 1 107 ? 8.686 2.430 -6.884 1.00 90.06 107 ARG A C 1
ATOM 826 O O . ARG A 1 107 ? 8.125 1.862 -5.947 1.00 90.06 107 ARG A O 1
ATOM 833 N N . ILE A 1 108 ? 9.406 3.543 -6.711 1.00 92.19 108 ILE A N 1
ATOM 834 C CA . ILE A 1 108 ? 9.721 4.121 -5.392 1.00 92.19 108 ILE A CA 1
ATOM 835 C C . ILE A 1 108 ? 8.444 4.579 -4.683 1.00 92.19 108 ILE A C 1
ATOM 837 O O . ILE A 1 108 ? 8.234 4.257 -3.513 1.00 92.19 108 ILE A O 1
ATOM 841 N N . SER A 1 109 ? 7.561 5.299 -5.383 1.00 96.12 109 SER A N 1
ATOM 842 C CA . SER A 1 109 ? 6.302 5.771 -4.793 1.00 96.12 109 SER A CA 1
ATOM 843 C C . SER A 1 109 ? 5.346 4.625 -4.448 1.00 96.12 109 SER A C 1
ATOM 845 O O . SER A 1 109 ? 4.674 4.701 -3.419 1.00 96.12 109 SER A O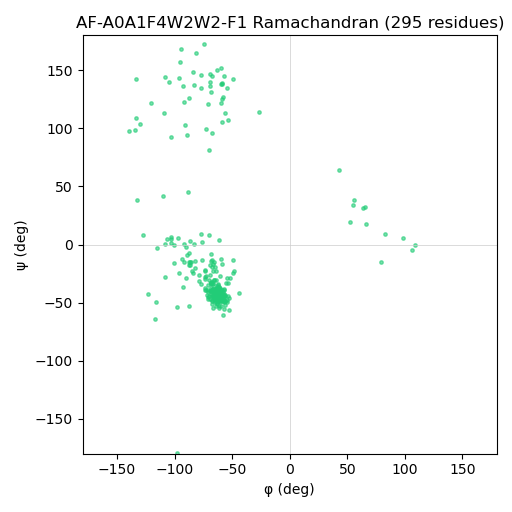 1
ATOM 847 N N . GLY A 1 110 ? 5.328 3.541 -5.232 1.00 96.31 110 GLY A N 1
ATOM 848 C CA . GLY A 1 110 ? 4.541 2.339 -4.948 1.00 96.31 110 GLY A CA 1
ATOM 849 C C . GLY A 1 110 ? 5.007 1.609 -3.685 1.00 96.31 110 GLY A C 1
ATOM 850 O O . GLY A 1 110 ? 4.199 1.317 -2.800 1.00 96.31 110 GLY A O 1
ATOM 851 N N . ILE A 1 111 ? 6.318 1.380 -3.546 1.00 94.88 111 ILE A N 1
ATOM 852 C CA . ILE A 1 111 ? 6.907 0.758 -2.346 1.00 94.88 111 ILE A CA 1
ATOM 853 C C . ILE A 1 111 ? 6.709 1.663 -1.122 1.00 94.88 111 ILE A C 1
ATOM 855 O O . ILE A 1 111 ? 6.286 1.197 -0.061 1.00 94.88 111 ILE A O 1
ATOM 859 N N . ALA A 1 112 ? 6.933 2.972 -1.266 1.00 95.00 112 ALA A N 1
ATOM 860 C CA . ALA A 1 112 ? 6.692 3.934 -0.195 1.00 95.00 112 ALA A CA 1
ATOM 861 C C . ALA A 1 112 ? 5.216 3.936 0.241 1.00 95.00 112 ALA A C 1
ATOM 863 O O . ALA A 1 112 ? 4.929 3.917 1.441 1.00 95.00 112 ALA A O 1
ATOM 864 N N . ALA A 1 113 ? 4.271 3.894 -0.707 1.00 97.06 113 ALA A N 1
ATOM 865 C CA . ALA A 1 113 ? 2.847 3.786 -0.401 1.00 97.06 113 ALA A CA 1
ATOM 866 C C . ALA A 1 113 ? 2.541 2.497 0.377 1.00 97.06 113 ALA A C 1
ATOM 868 O O . ALA A 1 113 ? 1.819 2.549 1.374 1.00 97.06 113 ALA A O 1
ATOM 869 N N . PHE A 1 114 ? 3.127 1.360 -0.018 1.00 97.00 114 PHE A N 1
ATOM 870 C CA . PHE A 1 114 ? 2.962 0.081 0.679 1.00 97.00 114 PHE A CA 1
ATOM 871 C C . PHE A 1 114 ? 3.412 0.155 2.147 1.00 97.00 114 PHE A C 1
ATOM 873 O O . PHE A 1 114 ? 2.674 -0.253 3.056 1.00 97.00 114 PHE A O 1
ATOM 880 N N . VAL A 1 115 ? 4.597 0.718 2.399 1.00 95.75 115 VAL A N 1
ATOM 881 C CA . VAL A 1 115 ? 5.135 0.894 3.757 1.00 95.75 115 VAL A CA 1
ATOM 882 C C . VAL A 1 115 ? 4.238 1.826 4.575 1.00 95.75 115 VAL A C 1
ATOM 884 O O . VAL A 1 115 ? 3.864 1.496 5.704 1.00 95.75 115 VAL A O 1
ATOM 887 N N . VAL A 1 116 ? 3.812 2.952 3.997 1.00 96.12 116 VAL A N 1
ATOM 888 C CA . VAL A 1 116 ? 2.940 3.926 4.670 1.00 96.12 116 VAL A CA 1
ATOM 889 C C . VAL A 1 116 ? 1.562 3.337 4.986 1.00 96.12 116 VAL A C 1
ATOM 891 O O . VAL A 1 116 ? 1.062 3.530 6.094 1.00 96.12 116 VAL A O 1
ATOM 894 N N . PHE A 1 117 ? 0.932 2.585 4.084 1.00 96.69 117 PHE A N 1
ATOM 895 C CA . PHE A 1 117 ? -0.375 1.975 4.363 1.00 96.69 117 PHE A CA 1
ATOM 896 C C . PHE A 1 117 ? -0.297 0.787 5.328 1.00 96.69 117 PHE A C 1
ATOM 898 O O . PHE A 1 117 ? -1.220 0.581 6.129 1.00 96.69 117 PHE A O 1
ATOM 905 N N . THR A 1 118 ? 0.822 0.060 5.342 1.00 96.25 118 THR A N 1
ATOM 906 C CA . THR A 1 118 ? 1.128 -0.902 6.410 1.00 96.25 118 THR A CA 1
ATOM 907 C C . THR A 1 118 ? 1.216 -0.183 7.759 1.00 96.25 118 THR A C 1
ATOM 909 O O . THR A 1 118 ? 0.526 -0.560 8.708 1.00 96.25 118 THR A O 1
ATOM 912 N N . TRP A 1 119 ? 1.969 0.919 7.831 1.00 92.38 119 TRP A N 1
ATOM 913 C CA . TRP A 1 119 ? 2.084 1.760 9.026 1.00 92.38 119 TRP A CA 1
ATOM 914 C C . TRP A 1 119 ? 0.722 2.282 9.512 1.00 92.38 119 TRP A C 1
ATOM 916 O O . TRP A 1 119 ? 0.382 2.150 10.690 1.00 92.38 119 TRP A O 1
ATOM 926 N N . VAL A 1 120 ? -0.115 2.791 8.603 1.00 95.06 120 VAL A N 1
ATOM 927 C CA . VAL A 1 120 ? -1.491 3.234 8.893 1.00 95.06 120 VAL A CA 1
ATOM 928 C C . VAL A 1 120 ? -2.323 2.110 9.517 1.00 95.06 120 VAL A C 1
ATOM 930 O O . VAL A 1 120 ? -3.031 2.346 10.505 1.00 95.06 120 VAL A O 1
ATOM 933 N N . THR A 1 121 ? -2.223 0.892 8.979 1.00 94.75 121 THR A N 1
ATOM 934 C CA . THR A 1 121 ? -2.946 -0.291 9.473 1.00 94.75 121 THR A CA 1
ATOM 935 C C . THR A 1 121 ? -2.491 -0.665 10.885 1.00 94.75 121 THR A C 1
ATOM 937 O O . THR A 1 121 ? -3.325 -0.847 11.779 1.00 94.75 121 THR A O 1
ATOM 940 N N . CYS A 1 122 ? -1.177 -0.687 11.123 1.00 90.62 122 CYS A N 1
ATOM 941 C CA . CYS A 1 122 ? -0.594 -0.938 12.440 1.00 90.62 122 CYS A CA 1
ATOM 942 C C . CYS A 1 122 ? -1.090 0.074 13.480 1.00 90.62 122 CYS A C 1
ATOM 944 O O . CYS A 1 122 ? -1.584 -0.323 14.537 1.00 90.62 122 CYS A O 1
ATOM 946 N N . PHE A 1 123 ? -1.056 1.374 13.170 1.00 87.81 123 PHE A N 1
ATOM 947 C CA . PHE A 1 123 ? -1.539 2.414 14.085 1.00 87.81 123 PHE A CA 1
ATOM 948 C C . PHE A 1 123 ? -3.042 2.310 14.371 1.00 87.81 123 PHE A C 1
ATOM 950 O O . PHE A 1 123 ? -3.456 2.482 15.521 1.00 87.81 123 PHE A O 1
ATOM 957 N N . GLY A 1 124 ? -3.857 1.941 13.378 1.00 90.38 124 GLY A N 1
ATOM 958 C CA . GLY A 1 124 ? -5.289 1.687 13.574 1.00 90.38 124 GLY A CA 1
ATOM 959 C C . GLY A 1 124 ? -5.564 0.528 14.548 1.00 90.38 124 GLY A C 1
ATOM 960 O O . GLY A 1 124 ? -6.460 0.600 15.402 1.00 90.38 124 GLY A O 1
ATOM 961 N N . LEU A 1 125 ? -4.761 -0.537 14.482 1.00 88.50 125 LEU A N 1
ATOM 962 C CA . LEU A 1 125 ? -4.838 -1.664 15.419 1.00 88.50 125 LEU A CA 1
ATOM 963 C C . LEU A 1 125 ? -4.301 -1.301 16.813 1.00 88.50 125 LEU A C 1
ATOM 965 O O . LEU A 1 125 ? -4.910 -1.678 17.822 1.00 88.50 125 LEU A O 1
ATOM 969 N N . LEU A 1 126 ? -3.222 -0.519 16.884 1.00 82.81 126 LEU A N 1
ATOM 970 C CA . LEU A 1 126 ? -2.609 -0.058 18.133 1.00 82.81 126 LEU A CA 1
ATOM 971 C C . LEU A 1 126 ? -3.554 0.840 18.937 1.00 82.81 126 LEU A C 1
ATOM 973 O O . LEU A 1 126 ? -3.820 0.566 20.108 1.00 82.81 126 LEU A O 1
ATOM 977 N N . MET A 1 127 ? -4.136 1.865 18.309 1.00 79.25 127 MET A N 1
ATOM 978 C CA . MET A 1 127 ? -4.981 2.848 19.001 1.00 79.25 127 MET A CA 1
ATOM 979 C C . MET A 1 127 ? -6.293 2.259 19.540 1.00 79.25 127 MET A C 1
ATOM 981 O O . MET A 1 127 ? -6.895 2.793 20.472 1.00 79.25 127 MET A O 1
ATOM 985 N N . THR A 1 128 ? -6.755 1.142 18.970 1.00 75.44 128 THR A N 1
ATOM 986 C CA . THR A 1 128 ? -7.950 0.434 19.453 1.00 75.44 128 THR A CA 1
ATOM 987 C C . THR A 1 128 ? -7.639 -0.578 20.561 1.00 75.44 128 THR A C 1
ATOM 989 O O . THR A 1 128 ? -8.564 -1.104 21.188 1.00 75.44 128 THR A O 1
ATOM 992 N N . SER A 1 129 ? -6.357 -0.810 20.852 1.00 71.12 129 SER A N 1
ATOM 993 C CA . SER A 1 129 ? -5.873 -1.787 21.824 1.00 71.12 129 SER A CA 1
ATOM 994 C C . SER A 1 129 ? -5.437 -1.094 23.118 1.00 71.12 129 SER A C 1
ATOM 996 O O . SER A 1 129 ? -4.278 -0.724 23.289 1.00 71.12 129 SER A O 1
ATOM 998 N N . LYS A 1 130 ? -6.358 -0.971 24.089 1.00 66.31 130 LYS A N 1
ATOM 999 C CA . LYS A 1 130 ? -6.079 -0.387 25.424 1.00 66.31 130 LYS A CA 1
ATOM 1000 C C . LYS A 1 130 ? -4.870 -1.019 26.132 1.00 66.31 130 LYS A C 1
ATOM 1002 O O . LYS A 1 130 ? -4.210 -0.359 26.925 1.00 66.31 130 LYS A O 1
ATOM 1007 N N . PHE A 1 131 ? -4.584 -2.289 25.838 1.00 59.47 131 PHE A N 1
ATOM 1008 C CA . PHE A 1 131 ? -3.418 -3.005 26.351 1.00 59.47 131 PHE A CA 1
ATOM 1009 C C . PHE A 1 131 ? -2.093 -2.394 25.876 1.00 59.47 131 PHE A C 1
ATOM 1011 O O . PHE A 1 131 ? -1.181 -2.244 26.677 1.00 59.47 131 PHE A O 1
ATOM 1018 N N . LEU A 1 132 ? -1.998 -1.989 24.607 1.00 58.03 132 LEU A N 1
ATOM 1019 C CA . LEU A 1 132 ? -0.764 -1.439 24.039 1.00 58.03 132 LEU A CA 1
ATOM 1020 C C . LEU A 1 132 ? -0.559 0.026 24.447 1.00 58.03 132 LEU A C 1
ATOM 1022 O O . LEU A 1 132 ? 0.560 0.432 24.744 1.00 58.03 132 LEU A O 1
ATOM 1026 N N . LEU A 1 133 ? -1.650 0.776 24.634 1.00 59.91 133 LEU A N 1
ATOM 1027 C CA . LEU A 1 133 ? -1.612 2.112 25.245 1.00 59.91 133 LEU A CA 1
ATOM 1028 C C . LEU A 1 133 ? -1.146 2.090 26.716 1.00 59.91 133 LEU A C 1
ATOM 1030 O O . LEU A 1 133 ? -0.634 3.092 27.213 1.00 59.91 133 LEU A O 1
ATOM 1034 N N . LYS A 1 134 ? -1.266 0.950 27.415 1.00 62.34 134 LYS A N 1
ATOM 1035 C CA . LYS A 1 134 ? -0.788 0.788 28.801 1.00 62.34 134 LYS A CA 1
ATOM 1036 C C . LYS A 1 134 ? 0.731 0.924 28.914 1.00 62.34 134 LYS A C 1
ATOM 1038 O O . LYS A 1 134 ? 1.217 1.386 29.942 1.00 62.34 134 LYS A O 1
ATOM 1043 N N . PHE A 1 135 ? 1.468 0.555 27.868 1.00 63.62 135 PHE A N 1
ATOM 1044 C CA . PHE A 1 135 ? 2.926 0.676 27.838 1.00 63.62 135 PHE A CA 1
ATOM 1045 C C . PHE A 1 135 ? 3.406 2.118 27.605 1.00 63.62 135 PHE A C 1
ATOM 1047 O O . PHE A 1 135 ? 4.608 2.335 27.534 1.00 63.62 135 PHE A O 1
ATOM 1054 N N . LYS A 1 136 ? 2.491 3.101 27.498 1.00 64.75 136 LYS A N 1
ATOM 1055 C CA . LYS A 1 136 ? 2.784 4.536 27.314 1.00 64.75 136 LYS A CA 1
ATOM 1056 C C . LYS A 1 136 ? 3.729 4.863 26.143 1.00 64.75 136 LYS A C 1
ATOM 1058 O O . LYS A 1 136 ? 4.267 5.960 26.100 1.00 64.75 136 LYS A O 1
ATOM 1063 N N . VAL A 1 137 ? 3.891 3.953 25.178 1.00 65.94 137 VAL A N 1
ATOM 1064 C CA . VAL A 1 137 ? 4.776 4.155 24.015 1.00 65.94 137 VAL A CA 1
ATOM 1065 C C . VAL A 1 137 ? 4.296 5.331 23.158 1.00 65.94 137 VAL A C 1
ATOM 1067 O O . VAL A 1 137 ? 5.099 6.141 22.718 1.00 65.94 137 VAL A O 1
ATOM 1070 N N . PHE A 1 138 ? 2.977 5.469 22.983 1.00 68.06 138 PHE A N 1
ATOM 1071 C CA . PHE A 1 138 ? 2.359 6.598 22.287 1.00 68.06 138 PHE A CA 1
ATOM 1072 C C . PHE A 1 138 ? 1.170 7.140 23.076 1.00 68.06 138 PHE A C 1
ATOM 1074 O O . PHE A 1 138 ? 0.387 6.377 23.653 1.00 68.06 138 PHE A O 1
ATOM 1081 N N . SER A 1 139 ? 0.997 8.464 23.060 1.00 78.06 139 SER A N 1
ATOM 1082 C CA . SER A 1 139 ? -0.236 9.086 23.541 1.00 78.06 139 SER A CA 1
ATOM 1083 C C . SER A 1 139 ? -1.390 8.770 22.576 1.00 78.06 139 SER A C 1
ATOM 1085 O O . SER A 1 139 ? -1.187 8.650 21.366 1.00 78.06 139 SER A O 1
ATOM 1087 N N . ALA A 1 140 ? -2.616 8.624 23.091 1.00 78.62 140 ALA A N 1
ATOM 1088 C CA . ALA A 1 140 ? -3.779 8.355 22.241 1.00 78.62 140 ALA A CA 1
ATOM 1089 C C . ALA A 1 140 ? -4.032 9.454 21.179 1.00 78.62 140 ALA A C 1
ATOM 1091 O O . ALA A 1 140 ? -4.352 9.090 20.045 1.00 78.62 140 ALA A O 1
ATOM 1092 N N . PRO A 1 141 ? -3.854 10.760 21.484 1.00 82.50 141 PRO A N 1
ATOM 1093 C CA . PRO A 1 141 ? -3.896 11.818 20.475 1.00 82.50 141 PRO A CA 1
ATOM 1094 C C . PRO A 1 141 ? -2.830 11.658 19.389 1.00 82.50 141 PRO A C 1
ATOM 1096 O O . PRO A 1 141 ? -3.180 11.665 18.214 1.00 82.50 141 PRO A O 1
ATOM 1099 N N . THR A 1 142 ? -1.568 11.417 19.766 1.00 83.31 142 THR A N 1
ATOM 1100 C CA . THR A 1 142 ? -0.469 11.228 18.803 1.00 83.31 142 THR A CA 1
ATOM 1101 C C . THR A 1 142 ? -0.741 10.037 17.889 1.00 83.31 142 THR A C 1
ATOM 1103 O O . THR A 1 142 ? -0.621 10.155 16.678 1.00 83.31 142 THR A O 1
ATOM 1106 N N . ALA A 1 143 ? -1.186 8.901 18.436 1.00 81.38 143 ALA A N 1
ATOM 1107 C CA . ALA A 1 143 ? -1.490 7.720 17.628 1.00 81.38 143 ALA A CA 1
ATOM 1108 C C . ALA A 1 143 ? -2.632 7.966 16.622 1.00 81.38 143 ALA A C 1
ATOM 1110 O O . ALA A 1 143 ? -2.570 7.488 15.488 1.00 81.38 143 ALA A O 1
ATOM 1111 N N . LEU A 1 144 ? -3.668 8.716 17.020 1.00 86.25 144 LEU A N 1
ATOM 1112 C CA . LEU A 1 144 ? -4.756 9.117 16.125 1.00 86.25 144 LEU A CA 1
ATOM 1113 C C . LEU A 1 144 ? -4.259 10.074 15.034 1.00 86.25 144 LEU A C 1
ATOM 1115 O O . LEU A 1 144 ? -4.613 9.902 13.867 1.00 86.25 144 LEU A O 1
ATOM 1119 N N . GLU A 1 145 ? -3.462 11.071 15.412 1.00 88.19 145 GLU A N 1
ATOM 1120 C CA . GLU A 1 145 ? -2.899 12.050 14.489 1.00 88.19 145 GLU A CA 1
ATOM 1121 C C . GLU A 1 145 ? -2.010 11.361 13.458 1.00 88.19 145 GLU A C 1
ATOM 1123 O O . GLU A 1 145 ? -2.306 11.462 12.271 1.00 88.19 145 GLU A O 1
ATOM 1128 N N . THR A 1 146 ? -1.036 10.554 13.890 1.00 86.38 146 THR A N 1
ATOM 1129 C CA . THR A 1 146 ? -0.168 9.763 13.007 1.00 86.38 146 THR A CA 1
ATOM 1130 C C . THR A 1 146 ? -0.982 8.890 12.054 1.00 86.38 146 THR A C 1
ATOM 1132 O O . THR A 1 146 ? -0.775 8.955 10.847 1.00 86.38 146 THR A O 1
ATOM 1135 N N . HIS A 1 147 ? -1.962 8.127 12.554 1.00 89.81 147 HIS A N 1
ATOM 1136 C CA . HIS A 1 147 ? -2.831 7.305 11.703 1.00 89.81 147 HIS A CA 1
ATOM 1137 C C . HIS A 1 147 ? -3.541 8.141 10.626 1.00 89.81 147 HIS A C 1
ATOM 1139 O O . HIS A 1 147 ? -3.537 7.790 9.446 1.00 89.81 147 HIS A O 1
ATOM 1145 N N . SER A 1 148 ? -4.154 9.256 11.031 1.00 89.06 148 SER A N 1
ATOM 1146 C CA . SER A 1 148 ? -4.962 10.085 10.136 1.00 89.06 148 SER A CA 1
ATOM 1147 C C . SER A 1 148 ? -4.128 10.906 9.147 1.00 89.06 148 SER A C 1
ATOM 1149 O O . SER A 1 148 ? -4.501 11.005 7.977 1.00 89.06 148 SER A O 1
ATOM 1151 N N . PHE A 1 149 ? -2.992 11.452 9.579 1.00 88.19 149 PHE A N 1
ATOM 1152 C CA . PHE A 1 149 ? -2.070 12.236 8.761 1.00 88.19 149 PHE A CA 1
ATOM 1153 C C . PHE A 1 149 ? -1.397 11.358 7.704 1.00 88.19 149 PHE A C 1
ATOM 1155 O O . PHE A 1 149 ? -1.486 11.656 6.510 1.00 88.19 149 PHE A O 1
ATOM 1162 N N . SER A 1 150 ? -0.823 10.223 8.122 1.00 84.81 150 SER A N 1
ATOM 1163 C CA . SER A 1 150 ? -0.174 9.279 7.210 1.00 84.81 150 SER A CA 1
ATOM 1164 C C . SER A 1 150 ? -1.148 8.745 6.159 1.00 84.81 150 SER A C 1
ATOM 1166 O O . SER A 1 150 ? -0.796 8.694 4.985 1.00 84.81 150 SER A O 1
ATOM 1168 N N . ALA A 1 151 ? -2.388 8.409 6.537 1.00 81.69 151 ALA A N 1
ATOM 1169 C CA . ALA A 1 151 ? -3.381 7.907 5.587 1.00 81.69 151 ALA A CA 1
ATOM 1170 C C . ALA A 1 151 ? -3.894 8.988 4.625 1.00 81.69 151 ALA A C 1
ATOM 1172 O O . ALA A 1 151 ? -4.012 8.746 3.428 1.00 81.69 151 ALA A O 1
ATOM 1173 N N . SER A 1 152 ? -4.252 10.166 5.146 1.00 80.69 152 SER A N 1
ATOM 1174 C CA . SER A 1 152 ? -5.015 11.158 4.379 1.00 80.69 152 SER A CA 1
ATOM 1175 C C . SER A 1 152 ? -4.175 12.110 3.535 1.00 80.69 152 SER A C 1
ATOM 1177 O O . SER A 1 152 ? -4.739 12.743 2.644 1.00 80.69 152 SER A O 1
ATOM 1179 N N . ILE A 1 153 ? -2.875 12.227 3.816 1.00 84.69 153 ILE A N 1
ATOM 1180 C CA . ILE A 1 153 ? -1.964 13.113 3.084 1.00 84.69 153 ILE A CA 1
ATOM 1181 C C . ILE A 1 153 ? -0.886 12.282 2.398 1.00 84.69 153 ILE A C 1
ATOM 1183 O O . ILE A 1 153 ? -0.867 12.219 1.174 1.00 84.69 153 ILE A O 1
ATOM 1187 N N . ILE A 1 154 ? -0.037 11.596 3.169 1.00 92.44 154 ILE A N 1
ATOM 1188 C CA . ILE A 1 154 ? 1.138 10.907 2.616 1.00 92.44 154 ILE A CA 1
ATOM 1189 C C . ILE A 1 154 ? 0.720 9.738 1.716 1.00 92.44 154 ILE A C 1
ATOM 1191 O O . ILE A 1 154 ? 1.108 9.691 0.554 1.00 92.44 154 ILE A O 1
ATOM 1195 N N . GLY A 1 155 ? -0.103 8.816 2.224 1.00 94.00 155 GLY A N 1
ATOM 1196 C CA . GLY A 1 155 ? -0.509 7.621 1.482 1.00 94.00 155 GLY A CA 1
ATOM 1197 C C . GLY A 1 155 ? -1.254 7.951 0.187 1.00 94.00 155 GLY A C 1
ATOM 1198 O O . GLY A 1 155 ? -0.933 7.402 -0.862 1.00 94.00 155 GLY A O 1
ATOM 1199 N N . LEU A 1 156 ? -2.210 8.886 0.232 1.00 95.25 156 LEU A N 1
ATOM 1200 C CA . LEU A 1 156 ? -2.951 9.301 -0.966 1.00 95.25 156 LEU A CA 1
ATOM 1201 C C . LEU A 1 156 ? -2.076 10.065 -1.970 1.00 95.25 156 LEU A C 1
ATOM 1203 O O . LEU A 1 156 ? -2.212 9.829 -3.167 1.00 95.25 156 LEU A O 1
ATOM 1207 N N . ALA A 1 157 ? -1.167 10.934 -1.515 1.00 95.56 157 ALA A N 1
ATOM 1208 C CA . ALA A 1 157 ? -0.237 11.622 -2.411 1.00 95.56 157 ALA A CA 1
ATOM 1209 C C . ALA A 1 157 ? 0.689 10.629 -3.128 1.00 95.56 157 ALA A C 1
ATOM 1211 O O . ALA A 1 157 ? 0.860 10.721 -4.341 1.00 95.56 157 ALA A O 1
ATOM 1212 N N . LEU A 1 158 ? 1.219 9.638 -2.404 1.00 97.69 158 LEU A N 1
ATOM 1213 C CA . LEU A 1 158 ? 2.046 8.583 -2.992 1.00 97.69 158 LEU A CA 1
ATOM 1214 C C . LEU A 1 158 ? 1.268 7.736 -4.001 1.00 97.69 158 LEU A C 1
ATOM 1216 O O . LEU A 1 158 ? 1.818 7.418 -5.046 1.00 97.69 158 LEU A O 1
ATOM 1220 N N . VAL A 1 159 ? -0.010 7.431 -3.749 1.00 97.50 159 VAL A N 1
ATOM 1221 C CA . VAL A 1 159 ? -0.868 6.726 -4.722 1.00 97.50 159 VAL A CA 1
ATOM 1222 C C . VAL A 1 159 ? -1.070 7.546 -5.995 1.00 97.50 159 VAL A C 1
ATOM 1224 O O . VAL A 1 159 ? -1.018 6.985 -7.084 1.00 97.50 159 VAL A O 1
ATOM 1227 N N . VAL A 1 160 ? -1.270 8.863 -5.880 1.00 97.19 160 VAL A N 1
ATOM 1228 C CA . VAL A 1 160 ? -1.405 9.748 -7.050 1.00 97.19 160 VAL A CA 1
ATOM 1229 C C . VAL A 1 160 ? -0.103 9.807 -7.846 1.00 97.19 160 VAL A C 1
ATOM 1231 O O . VAL A 1 160 ? -0.141 9.687 -9.067 1.00 97.19 160 VAL A O 1
ATOM 1234 N N . ILE A 1 161 ? 1.042 9.949 -7.172 1.00 96.62 161 ILE A N 1
ATOM 1235 C CA . ILE A 1 161 ? 2.362 9.941 -7.819 1.00 96.62 161 ILE A CA 1
ATOM 1236 C C . ILE A 1 161 ? 2.610 8.592 -8.503 1.00 96.62 161 ILE A C 1
ATOM 1238 O O . ILE A 1 161 ? 2.992 8.560 -9.670 1.00 96.62 161 ILE A O 1
ATOM 1242 N N . HIS A 1 162 ? 2.325 7.491 -7.807 1.00 96.44 162 HIS A N 1
ATOM 1243 C CA . HIS A 1 162 ? 2.457 6.133 -8.320 1.00 96.44 162 HIS A CA 1
ATOM 1244 C C . HIS A 1 162 ? 1.610 5.933 -9.577 1.00 96.44 162 HIS A C 1
ATOM 1246 O O . HIS A 1 162 ? 2.164 5.713 -10.649 1.00 96.44 162 HIS A O 1
ATOM 1252 N N . ALA A 1 163 ? 0.289 6.105 -9.491 1.00 96.50 163 ALA A N 1
ATOM 1253 C CA . ALA A 1 163 ? -0.608 5.906 -10.628 1.00 96.50 163 ALA A CA 1
ATOM 1254 C C . ALA A 1 163 ? -0.321 6.881 -11.784 1.00 96.50 163 ALA A C 1
ATOM 1256 O O . ALA A 1 163 ? -0.346 6.481 -12.946 1.00 96.50 163 ALA A O 1
ATOM 1257 N N . GLY A 1 164 ? -0.011 8.144 -11.473 1.00 95.12 164 GLY A N 1
ATOM 1258 C CA . GLY A 1 164 ? 0.301 9.167 -12.469 1.00 95.12 164 GLY A CA 1
ATOM 1259 C C . GLY A 1 164 ? 1.591 8.877 -13.233 1.00 95.12 164 GLY A C 1
ATOM 1260 O O . GLY A 1 164 ? 1.623 9.030 -14.450 1.00 95.12 164 GLY A O 1
ATOM 1261 N N . SER A 1 165 ? 2.637 8.399 -12.554 1.00 94.06 165 SER A N 1
ATOM 1262 C CA . SER A 1 165 ? 3.911 8.060 -13.203 1.00 94.06 165 SER A CA 1
ATOM 1263 C C . SER A 1 165 ? 3.772 6.941 -14.242 1.00 94.06 165 SER A C 1
ATOM 1265 O O . SER A 1 165 ? 4.392 7.014 -15.301 1.00 94.06 165 SER A O 1
ATOM 1267 N N . LEU A 1 166 ? 2.878 5.969 -14.014 1.00 92.31 166 LEU A N 1
ATOM 1268 C CA . LEU A 1 166 ? 2.630 4.851 -14.935 1.00 92.31 166 LEU A CA 1
ATOM 1269 C C . LEU A 1 166 ? 2.010 5.286 -16.273 1.00 92.31 166 LEU A C 1
ATOM 1271 O O . LEU A 1 166 ? 2.055 4.530 -17.245 1.00 92.31 166 LEU A O 1
ATOM 1275 N N . MET A 1 167 ? 1.450 6.498 -16.349 1.00 91.94 167 MET A N 1
ATOM 1276 C CA . MET A 1 167 ? 0.972 7.071 -17.612 1.00 91.94 167 MET A CA 1
ATOM 1277 C C . MET A 1 167 ? 2.116 7.507 -18.529 1.00 91.94 167 MET A C 1
ATOM 1279 O O . MET A 1 167 ? 1.961 7.542 -19.749 1.00 91.94 167 MET A O 1
ATOM 1283 N N . PHE A 1 168 ? 3.259 7.842 -17.935 1.00 88.75 168 PHE A N 1
ATOM 1284 C CA . PHE A 1 168 ? 4.447 8.340 -18.622 1.00 88.75 168 PHE A CA 1
ATOM 1285 C C . PHE A 1 168 ? 5.587 7.312 -18.646 1.00 88.75 168 PHE A C 1
ATOM 1287 O O . PHE A 1 168 ? 6.652 7.591 -19.192 1.00 88.75 168 PHE A O 1
ATOM 1294 N N . ASP A 1 169 ? 5.367 6.131 -18.066 1.00 84.75 169 ASP A N 1
ATOM 1295 C CA . ASP A 1 169 ? 6.270 4.988 -18.151 1.00 84.75 169 ASP A CA 1
ATOM 1296 C C . ASP A 1 169 ? 6.487 4.572 -19.612 1.00 84.75 169 ASP A C 1
ATOM 1298 O O . ASP A 1 169 ? 5.548 4.567 -20.402 1.00 84.75 169 ASP A O 1
ATOM 1302 N N . SER A 1 170 ? 7.712 4.223 -20.003 1.00 79.50 170 SER A N 1
ATOM 1303 C CA . SER A 1 170 ? 8.032 3.901 -21.400 1.00 79.50 170 SER A CA 1
ATOM 1304 C C . SER A 1 170 ? 7.499 2.533 -21.852 1.00 79.50 170 SER A C 1
ATOM 1306 O O . SER A 1 170 ? 7.294 2.350 -23.058 1.00 79.50 170 SER A O 1
ATOM 1308 N N . THR A 1 171 ? 7.230 1.623 -20.910 1.00 78.12 171 THR A N 1
ATOM 1309 C CA . THR A 1 171 ? 6.925 0.204 -21.145 1.00 78.12 171 THR A CA 1
ATOM 1310 C C . THR A 1 171 ? 5.420 -0.075 -21.126 1.00 78.12 171 THR A C 1
ATOM 1312 O O . THR A 1 171 ? 4.883 -0.633 -22.082 1.00 78.12 171 THR A O 1
ATOM 1315 N N . ILE A 1 172 ? 4.715 0.322 -20.063 1.00 83.44 172 ILE A N 1
ATOM 1316 C CA . ILE A 1 172 ? 3.300 -0.023 -19.837 1.00 83.44 172 ILE A CA 1
ATOM 1317 C C . ILE A 1 172 ? 2.347 1.055 -20.384 1.00 83.44 172 ILE A C 1
ATOM 1319 O O . ILE A 1 172 ? 1.276 0.712 -20.905 1.00 83.44 172 ILE A O 1
ATOM 1323 N N . LYS A 1 173 ? 2.724 2.342 -20.285 1.00 87.88 173 LYS A N 1
ATOM 1324 C CA . LYS A 1 173 ? 1.969 3.512 -20.792 1.00 87.88 173 LYS A CA 1
ATOM 1325 C C . LYS A 1 173 ? 0.466 3.428 -20.513 1.00 87.88 173 LYS A C 1
ATOM 1327 O O . LYS A 1 173 ? -0.342 3.305 -21.437 1.00 87.88 173 LYS A O 1
ATOM 1332 N N . LEU A 1 174 ? 0.074 3.434 -19.240 1.00 91.81 174 LEU A N 1
ATOM 1333 C CA . LEU A 1 174 ? -1.345 3.350 -18.888 1.00 91.81 174 LEU A CA 1
ATOM 1334 C C . LEU A 1 174 ? -2.089 4.634 -19.278 1.00 91.81 174 LEU A C 1
ATOM 1336 O O . LEU A 1 174 ? -1.630 5.749 -19.051 1.00 91.81 174 LEU A O 1
ATOM 1340 N N . THR A 1 175 ? -3.274 4.485 -19.855 1.00 94.25 175 THR A N 1
ATOM 1341 C CA . THR A 1 175 ? -4.164 5.614 -20.148 1.00 94.25 175 THR A CA 1
ATOM 1342 C C . THR A 1 175 ? -4.961 6.025 -18.907 1.00 94.25 175 THR A C 1
ATOM 1344 O O . THR A 1 175 ? -5.072 5.279 -17.935 1.00 94.25 175 THR A O 1
ATOM 1347 N N . LEU A 1 176 ? -5.569 7.215 -18.937 1.00 94.75 176 LEU A N 1
ATOM 1348 C CA . LEU A 1 176 ? -6.376 7.705 -17.816 1.00 94.75 176 LEU A CA 1
ATOM 1349 C C . LEU A 1 176 ? -7.535 6.752 -17.431 1.00 94.75 176 LEU A C 1
ATOM 1351 O O . LEU A 1 176 ? -7.708 6.501 -16.239 1.00 94.75 176 LEU A O 1
ATOM 1355 N N . PRO A 1 177 ? -8.301 6.160 -18.374 1.00 96.19 177 PRO A N 1
ATOM 1356 C CA . PRO A 1 177 ? -9.289 5.137 -18.028 1.00 96.19 177 PRO A CA 1
ATOM 1357 C C . PRO A 1 177 ? -8.666 3.893 -17.383 1.00 96.19 177 PRO A C 1
ATOM 1359 O O . PRO A 1 177 ? -9.244 3.350 -16.446 1.00 96.19 177 PRO A O 1
ATOM 1362 N N . GLU A 1 178 ? -7.478 3.482 -17.834 1.00 95.25 178 GLU A N 1
ATOM 1363 C CA . GLU A 1 178 ? -6.778 2.283 -17.353 1.00 95.25 178 GLU A CA 1
ATOM 1364 C C . GLU A 1 178 ? -6.262 2.398 -15.918 1.00 95.25 178 GLU A C 1
ATOM 1366 O O . GLU A 1 178 ? -6.156 1.381 -15.237 1.00 95.25 178 GLU A O 1
ATOM 1371 N N . ILE A 1 179 ? -5.984 3.613 -15.434 1.00 95.62 179 ILE A N 1
ATOM 1372 C CA . ILE A 1 179 ? -5.603 3.848 -14.029 1.00 95.62 179 ILE A CA 1
ATOM 1373 C C . ILE A 1 179 ? -6.790 4.205 -13.127 1.00 95.62 179 ILE A C 1
ATOM 1375 O O . ILE A 1 179 ? -6.642 4.236 -11.907 1.00 95.62 179 ILE A O 1
ATOM 1379 N N . LEU A 1 180 ? -7.957 4.516 -13.703 1.00 96.88 180 LEU A N 1
ATOM 1380 C CA . LEU A 1 180 ? -9.129 4.954 -12.944 1.00 96.88 180 LEU A CA 1
ATOM 1381 C C . LEU A 1 180 ? -10.237 3.916 -12.878 1.00 96.88 180 LEU A C 1
ATOM 1383 O O . LEU A 1 180 ? -10.988 3.962 -11.914 1.00 96.88 180 LEU A O 1
ATOM 1387 N N . ILE A 1 181 ? -10.382 3.026 -13.859 1.00 97.81 181 ILE A N 1
ATOM 1388 C CA . ILE A 1 181 ? -11.517 2.103 -13.967 1.00 97.81 181 ILE A CA 1
ATOM 1389 C C . ILE A 1 181 ? -10.985 0.665 -13.938 1.00 97.81 181 ILE A C 1
ATOM 1391 O O . ILE A 1 181 ? -10.182 0.296 -14.799 1.00 97.81 181 ILE A O 1
ATOM 1395 N N . PRO A 1 182 ? -11.427 -0.173 -12.983 1.00 97.31 182 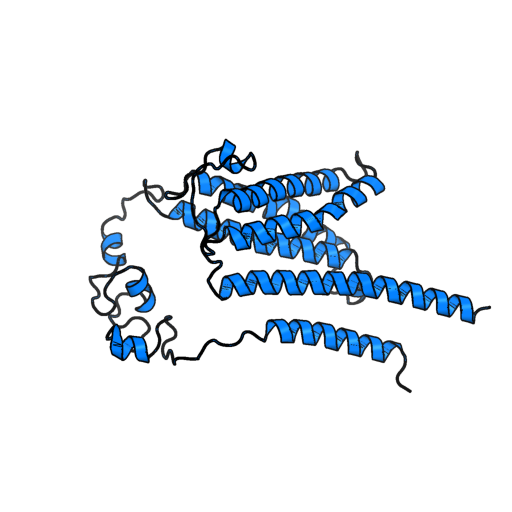PRO A N 1
ATOM 1396 C CA . PRO A 1 182 ? -10.955 -1.547 -12.895 1.00 97.31 182 PRO A CA 1
ATOM 1397 C C . PRO A 1 182 ? -11.353 -2.350 -14.142 1.00 97.31 182 PRO A C 1
ATOM 1399 O O . PRO A 1 182 ? -12.393 -2.110 -14.752 1.00 97.31 182 PRO A O 1
ATOM 1402 N N . PHE A 1 183 ? -10.523 -3.329 -14.485 1.00 95.81 183 PHE A N 1
ATOM 1403 C CA . PHE A 1 183 ? -10.694 -4.293 -15.575 1.00 95.81 183 PHE A CA 1
ATOM 1404 C C . PHE A 1 183 ? -10.666 -3.721 -16.997 1.00 95.81 183 PHE A C 1
ATOM 1406 O O . PHE A 1 183 ? -11.079 -4.390 -17.942 1.00 95.81 183 PHE A O 1
ATOM 1413 N N . THR A 1 184 ? -10.143 -2.508 -17.176 1.00 94.50 184 THR A N 1
ATOM 1414 C CA . THR A 1 184 ? -10.051 -1.852 -18.493 1.00 94.50 184 THR A CA 1
ATOM 1415 C C . THR A 1 184 ? -8.739 -2.109 -19.233 1.00 94.50 184 THR A C 1
ATOM 1417 O O . THR A 1 184 ? -8.673 -1.895 -20.441 1.00 94.50 184 THR A O 1
ATOM 1420 N N . VAL A 1 185 ? -7.705 -2.609 -18.547 1.00 91.75 185 VAL A N 1
ATOM 1421 C CA . VAL A 1 185 ? -6.423 -2.965 -19.172 1.00 91.75 185 VAL A CA 1
ATOM 1422 C C . VAL A 1 185 ? -6.596 -4.235 -20.002 1.00 91.75 185 VAL A C 1
ATOM 1424 O O . VAL A 1 185 ? -6.588 -5.349 -19.482 1.00 91.75 185 VAL A O 1
ATOM 1427 N N . ILE A 1 186 ? -6.746 -4.071 -21.312 1.00 85.12 186 ILE A N 1
ATOM 1428 C CA . ILE A 1 186 ? -6.910 -5.187 -22.260 1.00 85.12 186 ILE A CA 1
ATOM 1429 C C . ILE A 1 186 ? -5.578 -5.768 -22.753 1.00 85.12 186 ILE A C 1
ATOM 1431 O O . ILE A 1 186 ? -5.551 -6.850 -23.333 1.00 85.12 186 ILE A O 1
ATOM 1435 N N . ARG A 1 187 ? -4.467 -5.052 -22.538 1.00 84.69 187 ARG A N 1
ATOM 1436 C CA . ARG A 1 187 ? -3.125 -5.463 -22.970 1.00 84.69 187 ARG A CA 1
ATOM 1437 C C . ARG A 1 187 ? -2.569 -6.543 -22.036 1.00 84.69 187 ARG A C 1
ATOM 1439 O O . ARG A 1 187 ? -2.641 -6.406 -20.816 1.00 84.69 187 ARG A O 1
ATOM 1446 N N . THR A 1 188 ? -1.982 -7.595 -22.602 1.00 81.56 188 THR A N 1
ATOM 1447 C CA . THR A 1 188 ? -1.378 -8.699 -21.842 1.00 81.56 188 THR A CA 1
ATOM 1448 C C . THR A 1 188 ? 0.084 -8.405 -21.526 1.00 81.56 188 THR A C 1
ATOM 1450 O O . THR A 1 188 ? 0.974 -8.688 -22.326 1.00 81.56 188 THR A O 1
ATOM 1453 N N . PHE A 1 189 ? 0.320 -7.847 -20.342 1.00 82.88 189 PHE A N 1
ATOM 1454 C CA . PHE A 1 189 ? 1.643 -7.757 -19.727 1.00 82.88 189 PHE A CA 1
ATOM 1455 C C . PHE A 1 189 ? 1.740 -8.780 -18.600 1.00 82.88 189 PHE A C 1
ATOM 1457 O O . PHE A 1 189 ? 0.783 -8.941 -17.835 1.00 82.88 189 PHE A O 1
ATOM 1464 N N . LYS A 1 190 ? 2.893 -9.440 -18.480 1.00 87.75 190 LYS A N 1
ATOM 1465 C CA . LYS A 1 190 ? 3.177 -10.363 -17.379 1.00 87.75 190 LYS A CA 1
ATOM 1466 C C . LYS A 1 190 ? 3.885 -9.627 -16.246 1.00 87.75 190 LYS A C 1
ATOM 1468 O O . LYS A 1 190 ? 4.787 -8.832 -16.496 1.00 87.75 190 LYS A O 1
ATOM 1473 N N . SER A 1 191 ? 3.467 -9.883 -15.011 1.00 89.69 191 SER A N 1
ATOM 1474 C CA . SER A 1 191 ? 4.203 -9.448 -13.826 1.00 89.69 191 SER A CA 1
ATOM 1475 C C . SER A 1 191 ? 5.452 -10.297 -13.598 1.00 89.69 191 SER A C 1
ATOM 1477 O O . SER A 1 191 ? 5.620 -11.337 -14.235 1.00 89.69 191 SER A O 1
ATOM 1479 N N . ALA A 1 192 ? 6.295 -9.901 -12.639 1.00 88.88 192 ALA A N 1
ATOM 1480 C CA . ALA A 1 192 ? 7.455 -10.693 -12.224 1.00 88.88 192 ALA A CA 1
ATOM 1481 C C . ALA A 1 192 ? 7.074 -12.138 -11.836 1.00 88.88 192 ALA A C 1
ATOM 1483 O O . ALA A 1 192 ? 7.817 -13.075 -12.104 1.00 88.88 192 ALA A O 1
ATOM 1484 N N . LEU A 1 193 ? 5.878 -12.331 -11.271 1.00 88.12 193 LEU A N 1
ATOM 1485 C CA . LEU A 1 193 ? 5.343 -13.641 -10.885 1.00 88.12 193 LEU A CA 1
ATOM 1486 C C . LEU A 1 193 ? 4.608 -14.375 -12.028 1.00 88.12 193 LEU A C 1
ATOM 1488 O O . LEU A 1 193 ? 4.022 -15.431 -11.802 1.00 88.12 193 LEU A O 1
ATOM 1492 N N . GLY A 1 194 ? 4.577 -13.817 -13.242 1.00 87.62 194 GLY A N 1
ATOM 1493 C CA . GLY A 1 194 ? 3.942 -14.429 -14.415 1.00 87.62 194 GLY A CA 1
ATOM 1494 C C . GLY A 1 194 ? 2.424 -14.226 -14.534 1.00 87.62 194 GLY A C 1
ATOM 1495 O O . GLY A 1 194 ? 1.799 -14.819 -15.417 1.00 87.62 194 GLY A O 1
ATOM 1496 N N . PHE A 1 195 ? 1.807 -13.383 -13.699 1.00 87.56 195 PHE A N 1
ATOM 1497 C CA . PHE A 1 195 ? 0.370 -13.078 -13.784 1.00 87.56 195 PHE A CA 1
ATOM 1498 C C . PHE A 1 195 ? 0.077 -11.983 -14.814 1.00 87.56 195 PHE A C 1
ATOM 1500 O O . PHE A 1 195 ? 0.875 -11.066 -14.993 1.00 87.56 195 PHE A O 1
ATOM 1507 N N . ASP A 1 196 ? -1.094 -12.035 -15.453 1.00 91.25 196 ASP A N 1
ATOM 1508 C CA . ASP A 1 196 ? -1.571 -10.930 -16.292 1.00 91.25 196 ASP A CA 1
ATOM 1509 C C . ASP A 1 196 ? -1.914 -9.706 -15.441 1.00 91.25 196 ASP A C 1
ATOM 1511 O O . ASP A 1 196 ? -2.660 -9.816 -14.466 1.00 91.25 196 ASP A O 1
ATOM 1515 N N . LEU A 1 197 ? -1.423 -8.526 -15.834 1.00 90.50 197 LEU A N 1
ATOM 1516 C CA . LEU A 1 197 ? -1.554 -7.298 -15.039 1.00 90.50 197 LEU A CA 1
ATOM 1517 C C . LEU A 1 197 ? -2.984 -6.749 -14.906 1.00 90.50 197 LEU A C 1
ATOM 1519 O O . LEU A 1 197 ? -3.216 -5.917 -14.031 1.00 90.50 197 LEU A O 1
ATOM 1523 N N . ASN A 1 198 ? -3.958 -7.216 -15.694 1.00 93.56 198 ASN A N 1
ATOM 1524 C CA . ASN A 1 198 ? -5.338 -6.721 -15.623 1.00 93.56 198 ASN A CA 1
ATOM 1525 C C . ASN A 1 198 ? -5.933 -6.872 -14.208 1.00 93.56 198 ASN A C 1
ATOM 1527 O O . ASN A 1 198 ? -6.352 -5.883 -13.600 1.00 93.56 198 ASN A O 1
ATOM 1531 N N . LEU A 1 199 ? -5.925 -8.088 -13.650 1.00 93.31 199 LEU A N 1
ATOM 1532 C CA . LEU A 1 199 ? -6.472 -8.330 -12.314 1.00 93.31 199 LEU A CA 1
ATOM 1533 C C . LEU A 1 199 ? -5.679 -7.567 -11.232 1.00 93.31 199 LEU A C 1
ATOM 1535 O O . LEU A 1 199 ? -6.298 -6.801 -10.495 1.00 93.31 199 LEU A O 1
ATOM 1539 N N . PRO A 1 200 ? -4.343 -7.693 -11.139 1.00 95.31 200 PRO A N 1
ATOM 1540 C CA . PRO A 1 200 ? -3.541 -6.978 -10.153 1.00 95.31 200 PRO A CA 1
ATOM 1541 C C . PRO A 1 200 ? -3.703 -5.451 -10.191 1.00 95.31 200 PRO A C 1
ATOM 1543 O O . PRO A 1 200 ? -3.875 -4.844 -9.134 1.00 95.31 200 PRO A O 1
ATOM 1546 N N . ILE A 1 201 ? -3.722 -4.815 -11.370 1.00 95.81 201 ILE A N 1
ATOM 1547 C CA . ILE A 1 201 ? -3.981 -3.366 -11.501 1.00 95.81 201 ILE A CA 1
ATOM 1548 C C . ILE A 1 201 ? -5.386 -3.029 -10.985 1.00 95.81 201 ILE A C 1
ATOM 1550 O O . ILE A 1 201 ? -5.559 -2.084 -10.216 1.00 95.81 201 ILE A O 1
ATOM 1554 N N . SER A 1 202 ? -6.385 -3.845 -11.327 1.00 97.25 202 SER A N 1
ATOM 1555 C CA . SER A 1 202 ? -7.770 -3.655 -10.877 1.00 97.25 202 SER A CA 1
ATOM 1556 C C . SER A 1 202 ? -7.913 -3.736 -9.357 1.00 97.25 202 SER A C 1
ATOM 1558 O O . SER A 1 202 ? -8.660 -2.951 -8.773 1.00 97.25 202 SER A O 1
ATOM 1560 N N . LEU A 1 203 ? -7.167 -4.629 -8.693 1.00 97.94 203 LEU A N 1
ATOM 1561 C CA . LEU A 1 203 ? -7.107 -4.682 -7.227 1.00 97.94 203 LEU A CA 1
ATOM 1562 C C . LEU A 1 203 ? -6.568 -3.370 -6.640 1.00 97.94 203 LEU A C 1
ATOM 1564 O O . LEU A 1 203 ? -7.116 -2.883 -5.650 1.00 97.94 203 LEU A O 1
ATOM 1568 N N . GLY A 1 204 ? -5.555 -2.772 -7.275 1.00 97.88 204 GLY A N 1
ATOM 1569 C CA . GLY A 1 204 ? -5.006 -1.467 -6.897 1.00 97.88 204 GLY A CA 1
ATOM 1570 C C . GLY A 1 204 ? -6.042 -0.348 -6.998 1.00 97.88 204 GLY A C 1
ATOM 1571 O O . GLY A 1 204 ? -6.248 0.385 -6.033 1.00 97.88 204 GLY A O 1
ATOM 1572 N N . ILE A 1 205 ? -6.778 -0.279 -8.111 1.00 98.38 205 ILE A N 1
ATOM 1573 C CA . ILE A 1 205 ? -7.843 0.718 -8.327 1.00 98.38 205 ILE A CA 1
ATOM 1574 C C . ILE A 1 205 ? -8.955 0.573 -7.277 1.00 98.38 205 ILE A C 1
ATOM 1576 O O . ILE A 1 205 ? -9.372 1.554 -6.653 1.00 98.38 205 ILE A O 1
ATOM 1580 N N . LEU A 1 206 ? -9.404 -0.660 -7.017 1.00 98.56 206 LEU A N 1
ATOM 1581 C CA . LEU A 1 206 ? -10.400 -0.943 -5.980 1.00 98.56 206 LEU A CA 1
ATOM 1582 C C . LEU A 1 206 ? -9.887 -0.572 -4.578 1.00 98.56 206 LEU A C 1
ATOM 1584 O O . LEU A 1 206 ? -10.646 -0.030 -3.767 1.00 98.56 206 LEU A O 1
ATOM 1588 N N . ALA A 1 207 ? -8.602 -0.807 -4.292 1.00 98.38 207 ALA A N 1
ATOM 1589 C CA . ALA A 1 207 ? -7.973 -0.367 -3.052 1.00 98.38 207 ALA A CA 1
ATOM 1590 C C . ALA A 1 207 ? -7.965 1.167 -2.941 1.00 98.38 207 ALA A C 1
ATOM 1592 O O . ALA A 1 207 ? -8.320 1.699 -1.887 1.00 98.38 207 ALA A O 1
ATOM 1593 N N . THR A 1 208 ? -7.644 1.895 -4.015 1.00 97.88 208 THR A N 1
ATOM 1594 C CA . THR A 1 208 ? -7.690 3.367 -4.044 1.00 97.88 208 THR A CA 1
ATOM 1595 C C . THR A 1 208 ? -9.095 3.892 -3.759 1.00 97.88 208 THR A C 1
ATOM 1597 O O . THR A 1 208 ? -9.258 4.786 -2.925 1.00 97.88 208 THR A O 1
ATOM 1600 N N . TYR A 1 209 ? -10.129 3.312 -4.372 1.00 98.25 209 TYR A N 1
ATOM 1601 C CA . TYR A 1 209 ? -11.518 3.684 -4.086 1.00 98.25 209 TYR A CA 1
ATOM 1602 C C . TYR A 1 209 ? -11.860 3.494 -2.610 1.00 98.25 209 TYR A C 1
ATOM 1604 O O . TYR A 1 209 ? -12.430 4.383 -1.968 1.00 98.25 209 TYR A O 1
ATOM 1612 N N . LEU A 1 210 ? -11.475 2.350 -2.044 1.00 98.12 210 LEU A N 1
ATOM 1613 C CA . LEU A 1 210 ? -11.744 2.048 -0.648 1.00 98.12 210 LEU A CA 1
ATOM 1614 C C . LEU A 1 210 ? -10.976 2.987 0.291 1.00 98.12 210 LEU A C 1
ATOM 1616 O O . LEU A 1 210 ? -11.549 3.453 1.275 1.00 98.12 210 LEU A O 1
ATOM 1620 N N . ALA A 1 211 ? -9.733 3.347 -0.040 1.00 97.69 211 ALA A N 1
ATOM 1621 C CA . ALA A 1 211 ? -8.957 4.347 0.691 1.00 97.69 211 ALA A CA 1
ATOM 1622 C C . ALA A 1 211 ? -9.657 5.714 0.703 1.00 97.69 211 ALA A C 1
ATOM 1624 O O . ALA A 1 211 ? -9.803 6.320 1.768 1.00 97.69 211 ALA A O 1
ATOM 1625 N N . LEU A 1 212 ? -10.158 6.178 -0.448 1.00 97.69 212 LEU A N 1
ATOM 1626 C CA . LEU A 1 212 ? -10.896 7.440 -0.552 1.00 97.69 212 LEU A CA 1
ATOM 1627 C C . LEU A 1 212 ? -12.168 7.423 0.303 1.00 97.69 212 LEU A C 1
ATOM 1629 O O . LEU A 1 212 ? -12.428 8.383 1.036 1.00 97.69 212 LEU A O 1
ATOM 1633 N N . VAL A 1 213 ? -12.928 6.325 0.278 1.00 97.94 213 VAL A N 1
ATOM 1634 C CA . VAL A 1 213 ? -14.114 6.143 1.132 1.00 97.94 213 VAL A CA 1
ATOM 1635 C C . VAL A 1 213 ? -13.729 6.163 2.613 1.00 97.94 213 VAL A C 1
ATOM 1637 O O . VAL A 1 213 ? -14.342 6.889 3.402 1.00 97.94 213 VAL A O 1
ATOM 1640 N N . LEU A 1 214 ? -12.699 5.415 3.012 1.00 97.44 214 LEU A N 1
ATOM 1641 C CA . LEU A 1 214 ? -12.239 5.324 4.401 1.00 97.44 214 LEU A CA 1
ATOM 1642 C C . LEU A 1 214 ? -11.752 6.677 4.937 1.00 97.44 214 LEU A C 1
ATOM 1644 O O . LEU A 1 214 ? -12.129 7.066 6.047 1.00 97.44 214 LEU A O 1
ATOM 1648 N N . VAL A 1 215 ? -10.963 7.420 4.156 1.00 96.75 215 VAL A N 1
ATOM 1649 C CA . VAL A 1 215 ? -10.451 8.746 4.537 1.00 96.75 215 VAL A CA 1
ATOM 1650 C C . VAL A 1 215 ? -11.589 9.762 4.615 1.00 96.75 215 VAL A C 1
ATOM 1652 O O . VAL A 1 215 ? -11.728 10.458 5.626 1.00 96.75 215 VAL A O 1
ATOM 1655 N N . SER A 1 216 ? -12.446 9.822 3.594 1.00 95.81 216 SER A N 1
ATOM 1656 C CA . SER A 1 216 ? -13.532 10.807 3.515 1.00 95.81 216 SER A CA 1
ATOM 1657 C C . SER A 1 216 ? -14.560 10.603 4.626 1.00 95.81 216 SER A C 1
ATOM 1659 O O . SER A 1 216 ? -14.899 11.539 5.354 1.00 95.81 216 SER A O 1
ATOM 1661 N N . THR A 1 217 ? -14.999 9.362 4.846 1.00 97.00 217 THR A N 1
ATOM 1662 C CA . THR A 1 217 ? -15.954 9.044 5.920 1.00 97.00 217 THR A CA 1
ATOM 1663 C C . THR A 1 217 ? -15.365 9.281 7.309 1.00 97.00 217 THR A C 1
ATOM 1665 O O . THR A 1 217 ? -16.099 9.671 8.219 1.00 97.00 217 THR A O 1
ATOM 1668 N N . SER A 1 218 ? -14.050 9.119 7.484 1.00 94.88 218 SER A N 1
ATOM 1669 C CA . SER A 1 218 ? -13.364 9.424 8.745 1.00 94.88 218 SER A CA 1
ATOM 1670 C C . SER A 1 218 ? -13.270 10.926 9.017 1.00 94.88 218 SER A C 1
ATOM 1672 O O . SER A 1 218 ? -13.517 11.339 10.151 1.00 94.88 218 SER A O 1
ATOM 1674 N N . LYS A 1 219 ? -13.013 11.756 7.995 1.00 94.38 219 LYS A N 1
ATOM 1675 C CA . LYS A 1 219 ? -13.035 13.231 8.109 1.00 94.38 219 LYS A CA 1
ATOM 1676 C C . LYS A 1 219 ? -14.438 13.784 8.401 1.00 94.38 219 LYS A C 1
ATOM 1678 O O . LYS A 1 219 ? -14.577 14.803 9.078 1.00 94.38 219 LYS A O 1
ATOM 1683 N N . LEU A 1 220 ? -15.479 13.101 7.919 1.00 95.50 220 LEU A N 1
ATOM 1684 C CA . LEU A 1 220 ? -16.889 13.476 8.101 1.00 95.50 220 LEU A CA 1
ATOM 1685 C C . LEU A 1 220 ? -17.554 12.835 9.334 1.00 95.50 220 LEU A C 1
ATOM 1687 O O . LEU A 1 220 ? -18.741 13.072 9.596 1.00 95.50 220 LEU A O 1
ATOM 1691 N N . ARG A 1 221 ? -16.809 12.033 10.105 1.00 94.88 221 ARG A N 1
ATOM 1692 C CA . ARG A 1 221 ? -17.297 11.343 11.305 1.00 94.88 221 ARG A CA 1
ATOM 1693 C C . ARG A 1 221 ? -17.817 12.344 12.336 1.00 94.88 221 ARG A C 1
ATOM 1695 O O . ARG A 1 221 ? -17.089 13.229 12.770 1.00 94.88 221 ARG A O 1
ATOM 1702 N N . GLY A 1 222 ? -19.063 12.168 12.769 1.00 91.38 222 GLY A N 1
ATOM 1703 C CA . GLY A 1 222 ? -19.699 13.010 13.789 1.00 91.38 222 GLY A CA 1
ATOM 1704 C C . GLY A 1 222 ? -20.212 14.361 13.282 1.00 91.38 222 GLY A C 1
ATOM 1705 O O . GLY A 1 222 ? -21.029 14.963 13.965 1.00 91.38 222 GLY A O 1
ATOM 1706 N N . LYS A 1 223 ? -19.798 14.801 12.083 1.00 94.31 223 LYS A N 1
ATOM 1707 C CA . LYS A 1 223 ? -20.359 15.978 11.399 1.00 94.31 223 LYS A CA 1
ATOM 1708 C C . LYS A 1 223 ? -21.564 15.592 10.546 1.00 94.31 223 LYS A C 1
ATOM 1710 O O . LYS A 1 223 ? -22.640 16.151 10.692 1.00 94.31 223 LYS A O 1
ATOM 1715 N N . VAL A 1 224 ? -21.363 14.600 9.676 1.00 96.38 224 VAL A N 1
ATOM 1716 C CA . VAL A 1 224 ? -22.372 14.114 8.720 1.00 96.38 224 VAL A CA 1
ATOM 1717 C C . VAL A 1 224 ? -22.613 12.618 8.916 1.00 96.38 224 VAL A C 1
ATOM 1719 O O . VAL A 1 224 ? -23.751 12.155 8.940 1.00 96.38 224 VAL A O 1
ATOM 1722 N N . ILE A 1 225 ? -21.544 11.840 9.118 1.00 96.69 225 ILE A N 1
ATOM 1723 C CA . ILE A 1 225 ? -21.635 10.383 9.246 1.00 96.69 225 ILE A CA 1
ATOM 1724 C C . ILE A 1 225 ? -21.782 9.984 10.715 1.00 96.69 225 ILE A C 1
ATOM 1726 O O . ILE A 1 225 ? -20.913 10.265 11.548 1.00 96.69 225 ILE A O 1
ATOM 1730 N N . LYS A 1 226 ? -22.865 9.262 11.031 1.00 97.12 226 LYS A N 1
ATOM 1731 C CA . LYS A 1 226 ? -23.109 8.717 12.377 1.00 97.12 226 LYS A CA 1
ATOM 1732 C C . LYS A 1 226 ? -21.969 7.766 12.785 1.00 97.12 226 LYS A C 1
ATOM 1734 O O . LYS A 1 226 ? -21.601 6.904 11.984 1.00 97.12 226 LYS A O 1
ATOM 1739 N N . PRO A 1 227 ? -21.468 7.806 14.038 1.00 95.94 227 PRO A N 1
ATOM 1740 C CA . PRO A 1 227 ? -20.338 6.973 14.470 1.00 95.94 227 PRO A CA 1
ATOM 1741 C C . PRO A 1 227 ? -20.517 5.462 14.257 1.00 95.94 227 PRO A C 1
ATOM 1743 O O . PRO A 1 227 ? -19.547 4.769 13.963 1.00 95.94 227 PRO A O 1
ATOM 1746 N N . LYS A 1 228 ? -21.749 4.942 14.372 1.00 96.31 228 LYS A N 1
ATOM 1747 C CA . LYS A 1 228 ? -22.053 3.524 14.103 1.00 96.31 228 LYS A CA 1
ATOM 1748 C C . LYS A 1 228 ? -21.826 3.156 12.632 1.00 96.31 228 LYS A C 1
ATOM 1750 O O . LYS A 1 228 ? -21.197 2.141 12.357 1.00 96.31 228 LYS A O 1
ATOM 1755 N N . ILE A 1 229 ? -22.297 4.005 11.716 1.00 97.19 229 ILE A N 1
ATOM 1756 C CA . ILE A 1 229 ? -22.147 3.824 10.265 1.00 97.19 229 ILE A CA 1
ATOM 1757 C C . ILE A 1 229 ? -20.678 3.971 9.881 1.00 97.19 229 ILE A C 1
ATOM 1759 O O . ILE A 1 229 ? -20.132 3.093 9.224 1.00 97.19 229 ILE A O 1
ATOM 1763 N N . TRP A 1 230 ? -20.016 5.028 10.368 1.00 97.44 230 TRP A N 1
ATOM 1764 C CA . TRP A 1 230 ? -18.579 5.213 10.164 1.00 97.44 230 TRP A CA 1
ATOM 1765 C C . TRP A 1 230 ? -17.797 3.976 10.601 1.00 97.44 230 TRP A C 1
ATOM 1767 O O . TRP A 1 230 ? -16.951 3.508 9.857 1.00 97.44 230 TRP A O 1
ATOM 1777 N N . ARG A 1 231 ? -18.097 3.406 11.774 1.00 94.62 231 ARG A N 1
ATOM 1778 C CA . ARG A 1 231 ? -17.404 2.207 12.256 1.00 94.62 231 ARG A CA 1
ATOM 1779 C C . ARG A 1 231 ? -17.644 0.993 11.356 1.00 94.62 231 ARG A C 1
ATOM 1781 O O . ARG A 1 231 ? -16.702 0.241 11.137 1.00 94.62 231 ARG A O 1
ATOM 1788 N N . ALA A 1 232 ? -18.864 0.805 10.851 1.00 96.88 232 ALA A N 1
ATOM 1789 C CA . ALA A 1 232 ? -19.174 -0.274 9.914 1.00 96.88 232 ALA A CA 1
ATOM 1790 C C . ALA A 1 232 ? -18.380 -0.128 8.608 1.00 96.88 232 ALA A C 1
ATOM 1792 O O . ALA A 1 232 ? -17.729 -1.079 8.189 1.00 96.88 232 ALA A O 1
ATOM 1793 N N . ILE A 1 233 ? -18.353 1.078 8.031 1.00 97.75 233 ILE A N 1
ATOM 1794 C CA . ILE A 1 233 ? -17.539 1.387 6.847 1.00 97.75 233 ILE A CA 1
ATOM 1795 C C . ILE A 1 233 ? -16.059 1.190 7.167 1.00 97.75 233 ILE A C 1
ATOM 1797 O O . ILE A 1 233 ? -15.350 0.539 6.424 1.00 97.75 233 ILE A O 1
ATOM 1801 N N . HIS A 1 234 ? -15.580 1.683 8.304 1.00 96.00 234 HIS A N 1
ATOM 1802 C CA . HIS A 1 234 ? -14.167 1.604 8.653 1.00 96.00 234 HIS A CA 1
ATOM 1803 C C . HIS A 1 234 ? -13.674 0.161 8.857 1.00 96.00 234 HIS A C 1
ATOM 1805 O O . HIS A 1 234 ? -12.477 -0.089 8.745 1.00 96.00 234 HIS A O 1
ATOM 1811 N N . TYR A 1 235 ? -14.559 -0.816 9.100 1.00 95.50 235 TYR A N 1
ATOM 1812 C CA . TYR A 1 235 ? -14.176 -2.234 9.097 1.00 95.50 235 TYR A CA 1
ATOM 1813 C C . TYR A 1 235 ? -13.785 -2.765 7.715 1.00 95.50 235 TYR A C 1
ATOM 1815 O O . TYR A 1 235 ? -13.049 -3.747 7.649 1.00 95.50 235 TYR A O 1
ATOM 1823 N N . THR A 1 236 ? -14.174 -2.110 6.620 1.00 97.38 236 THR A N 1
ATOM 1824 C CA . THR A 1 236 ? -13.686 -2.479 5.284 1.00 97.38 236 THR A CA 1
ATOM 1825 C C . THR A 1 236 ? -12.196 -2.171 5.098 1.00 97.38 236 THR A C 1
ATOM 1827 O O . THR A 1 236 ? -11.606 -2.645 4.135 1.00 97.38 236 THR A O 1
ATOM 1830 N N . SER A 1 237 ? -11.546 -1.472 6.042 1.00 96.38 237 SER A N 1
ATOM 1831 C CA . SER A 1 237 ? -10.086 -1.272 6.060 1.00 96.38 237 SER A CA 1
ATOM 1832 C C . SER A 1 237 ? -9.277 -2.571 5.998 1.00 96.38 237 SER A C 1
ATOM 1834 O O . SER A 1 237 ? -8.194 -2.578 5.422 1.00 96.38 237 SER A O 1
ATOM 1836 N N . PHE A 1 238 ? -9.806 -3.688 6.507 1.00 95.38 238 PHE A N 1
ATOM 1837 C CA . PHE A 1 238 ? -9.171 -4.998 6.328 1.00 95.38 238 PHE A CA 1
ATOM 1838 C C . PHE A 1 238 ? -9.213 -5.462 4.867 1.00 95.38 238 PHE A C 1
ATOM 1840 O O . PHE A 1 238 ? -8.235 -6.004 4.366 1.00 95.38 238 PHE A O 1
ATOM 1847 N N . GLY A 1 239 ? -10.323 -5.205 4.169 1.00 97.62 239 GLY A N 1
ATOM 1848 C CA . GLY A 1 239 ? -10.439 -5.453 2.733 1.00 97.62 239 GLY A CA 1
ATOM 1849 C C . GLY A 1 239 ? -9.497 -4.559 1.930 1.00 97.62 239 GLY A C 1
ATOM 1850 O O . GLY A 1 239 ? -8.817 -5.051 1.040 1.00 97.62 239 GLY A O 1
ATOM 1851 N N . PHE A 1 240 ? -9.380 -3.279 2.302 1.00 98.00 240 PHE A N 1
ATOM 1852 C CA . PHE A 1 240 ? -8.374 -2.376 1.734 1.00 98.00 240 PHE A CA 1
ATOM 1853 C C . PHE A 1 240 ? -6.965 -2.958 1.879 1.00 98.00 240 PHE A C 1
ATOM 1855 O O . PHE A 1 240 ? -6.245 -3.017 0.887 1.00 98.00 240 PHE A O 1
ATOM 1862 N N . TYR A 1 241 ? -6.613 -3.439 3.081 1.00 97.75 241 TYR A N 1
ATOM 1863 C CA . TYR A 1 241 ? -5.305 -4.037 3.343 1.00 97.75 241 TYR A CA 1
ATOM 1864 C C . TYR A 1 241 ? -4.989 -5.204 2.408 1.00 97.75 241 TYR A C 1
ATOM 1866 O O . TYR A 1 241 ? -3.936 -5.229 1.779 1.00 97.75 241 TYR A O 1
ATOM 1874 N N . LEU A 1 242 ? -5.933 -6.133 2.261 1.00 98.00 242 LEU A N 1
ATOM 1875 C CA . LEU A 1 242 ? -5.759 -7.282 1.377 1.00 98.00 242 LEU A CA 1
ATOM 1876 C C . LEU A 1 242 ? -5.661 -6.868 -0.095 1.00 98.00 242 LEU A C 1
ATOM 1878 O O . LEU A 1 242 ? -4.777 -7.349 -0.795 1.00 98.00 242 LEU A O 1
ATOM 1882 N N . LEU A 1 243 ? -6.530 -5.966 -0.560 1.00 98.19 243 LEU A N 1
ATOM 1883 C CA . LEU A 1 243 ? -6.513 -5.504 -1.949 1.00 98.19 243 LEU A CA 1
ATOM 1884 C C . LEU A 1 243 ? -5.177 -4.846 -2.308 1.00 98.19 243 LEU A C 1
ATOM 1886 O O . LEU A 1 243 ? -4.602 -5.192 -3.338 1.00 98.19 243 LEU A O 1
ATOM 1890 N N . PHE A 1 244 ? -4.656 -3.948 -1.463 1.00 95.31 244 PHE A N 1
ATOM 1891 C CA . PHE A 1 244 ? -3.378 -3.294 -1.755 1.00 95.31 244 PHE A CA 1
ATOM 1892 C C . PHE A 1 244 ? -2.188 -4.253 -1.613 1.00 95.31 244 PHE A C 1
ATOM 1894 O O . PHE A 1 244 ? -1.231 -4.136 -2.375 1.00 95.31 244 PHE A O 1
ATOM 1901 N N . LEU A 1 245 ? -2.233 -5.198 -0.664 1.00 97.69 245 LEU A N 1
ATOM 1902 C CA . LEU A 1 245 ? -1.186 -6.206 -0.483 1.00 97.69 245 LEU A CA 1
ATOM 1903 C C . LEU A 1 245 ? -1.078 -7.100 -1.717 1.00 97.69 245 LEU A C 1
ATOM 1905 O O . LEU A 1 245 ? 0.008 -7.258 -2.269 1.00 97.69 245 LEU A O 1
ATOM 1909 N N . PHE A 1 246 ? -2.206 -7.649 -2.172 1.00 97.94 246 PHE A N 1
ATOM 1910 C CA . PHE A 1 246 ? -2.231 -8.485 -3.368 1.00 97.94 246 PHE A CA 1
ATOM 1911 C C . PHE A 1 246 ? -1.907 -7.687 -4.624 1.00 97.94 246 PHE A C 1
ATOM 1913 O O . PHE A 1 246 ? -1.173 -8.194 -5.460 1.00 97.94 246 PHE A O 1
ATOM 1920 N N . HIS A 1 247 ? -2.377 -6.443 -4.746 1.00 97.00 247 HIS A N 1
ATOM 1921 C CA . HIS A 1 247 ? -1.935 -5.548 -5.813 1.00 97.00 247 HIS A CA 1
ATOM 1922 C C . HIS A 1 247 ? -0.404 -5.451 -5.838 1.00 97.00 247 HIS A C 1
ATOM 1924 O O . HIS A 1 247 ? 0.193 -5.842 -6.832 1.00 97.00 247 HIS A O 1
ATOM 1930 N N . GLY A 1 248 ? 0.228 -5.058 -4.726 1.00 96.38 248 GLY A N 1
ATOM 1931 C CA . GLY A 1 248 ? 1.683 -4.912 -4.638 1.00 96.38 248 GLY A CA 1
ATOM 1932 C C . GLY A 1 248 ? 2.449 -6.193 -4.976 1.00 96.38 248 GLY A C 1
ATOM 1933 O O . GLY A 1 248 ? 3.335 -6.153 -5.824 1.00 96.38 248 GLY A O 1
ATOM 1934 N N . ILE A 1 249 ? 2.074 -7.331 -4.379 1.00 96.31 249 ILE A N 1
ATOM 1935 C CA . ILE A 1 249 ? 2.724 -8.629 -4.641 1.00 96.31 249 ILE A CA 1
ATOM 1936 C C . ILE A 1 249 ? 2.575 -9.0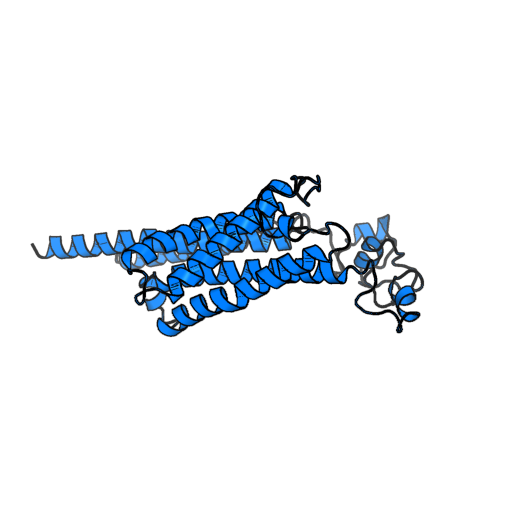24 -6.114 1.00 96.31 249 ILE A C 1
ATOM 1938 O O . ILE A 1 249 ? 3.533 -9.477 -6.736 1.00 96.31 249 ILE A O 1
ATOM 1942 N N . LEU A 1 250 ? 1.382 -8.860 -6.686 1.00 95.56 250 LEU A N 1
ATOM 1943 C CA . LEU A 1 250 ? 1.077 -9.373 -8.016 1.00 95.56 250 LEU A CA 1
ATOM 1944 C C . LEU A 1 250 ? 1.513 -8.435 -9.149 1.00 95.56 250 LEU A C 1
ATOM 1946 O O . LEU A 1 250 ? 1.723 -8.935 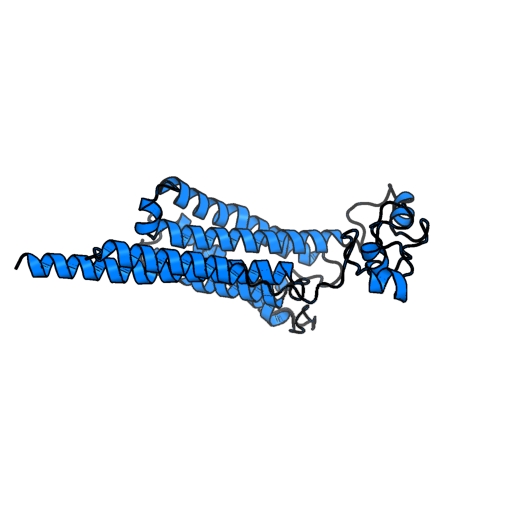-10.251 1.00 95.56 250 LEU A O 1
ATOM 1950 N N . THR A 1 251 ? 1.643 -7.120 -8.921 1.00 93.12 251 THR A N 1
ATOM 1951 C CA . THR A 1 251 ? 2.146 -6.158 -9.924 1.00 93.12 251 THR A CA 1
ATOM 1952 C C . THR A 1 251 ? 3.630 -5.843 -9.792 1.00 93.12 251 THR A C 1
ATOM 1954 O O . THR A 1 251 ? 4.216 -5.379 -10.766 1.00 93.12 251 THR A O 1
ATOM 1957 N N . GLY A 1 252 ? 4.225 -6.010 -8.607 1.00 91.12 252 GLY A N 1
ATOM 1958 C CA . GLY A 1 252 ? 5.579 -5.542 -8.316 1.00 91.12 252 GLY A CA 1
ATOM 1959 C C . GLY A 1 252 ? 6.625 -6.129 -9.262 1.00 91.12 252 GLY A C 1
ATOM 1960 O O . GLY A 1 252 ? 6.732 -7.348 -9.398 1.00 91.12 252 GLY A O 1
ATOM 1961 N N . SER A 1 253 ? 7.430 -5.262 -9.884 1.00 87.81 253 SER A N 1
ATOM 1962 C CA . SER A 1 253 ? 8.597 -5.678 -10.679 1.00 87.81 253 SER A CA 1
ATOM 1963 C C . SER A 1 253 ? 9.615 -6.444 -9.834 1.00 87.81 253 SER A C 1
ATOM 1965 O O . SER A 1 253 ? 10.325 -7.304 -10.340 1.00 87.81 253 SER A O 1
ATOM 1967 N N . ASP A 1 254 ? 9.635 -6.165 -8.531 1.00 90.44 254 ASP A N 1
ATOM 1968 C CA . ASP A 1 254 ? 10.575 -6.735 -7.574 1.00 90.44 254 ASP A CA 1
ATOM 1969 C C . ASP A 1 254 ? 10.025 -7.938 -6.813 1.00 90.44 254 ASP A C 1
ATOM 1971 O O . ASP A 1 254 ? 10.684 -8.425 -5.906 1.00 90.44 254 ASP A O 1
ATOM 1975 N N . SER A 1 255 ? 8.832 -8.446 -7.127 1.00 91.06 255 SER A N 1
ATOM 1976 C CA . SER A 1 255 ? 8.190 -9.468 -6.284 1.00 91.06 255 SER A CA 1
ATOM 1977 C C . SER A 1 255 ? 8.922 -10.821 -6.244 1.00 91.06 255 SER A C 1
ATOM 1979 O O . SER A 1 255 ? 8.672 -11.623 -5.344 1.00 91.06 255 SER A O 1
ATOM 1981 N N . ASN A 1 256 ? 9.854 -11.069 -7.171 1.00 89.56 256 ASN A N 1
ATOM 1982 C CA . ASN A 1 256 ? 10.781 -12.210 -7.112 1.00 89.56 256 ASN A CA 1
ATOM 1983 C C . ASN A 1 256 ? 12.007 -11.962 -6.221 1.00 89.56 256 ASN A C 1
ATOM 1985 O O . ASN A 1 256 ? 12.717 -12.905 -5.892 1.00 89.56 256 ASN A O 1
ATOM 1989 N N . GLN A 1 257 ? 12.265 -10.713 -5.837 1.00 87.19 257 GLN A N 1
ATOM 1990 C CA . GLN A 1 257 ? 13.431 -10.326 -5.056 1.00 87.19 257 GLN A CA 1
ATOM 1991 C C . GLN A 1 257 ? 13.185 -10.557 -3.564 1.00 87.19 257 GLN A C 1
ATOM 1993 O O . GLN A 1 257 ? 12.133 -10.204 -3.019 1.00 87.19 257 GLN A O 1
ATOM 1998 N N . LEU A 1 258 ? 14.192 -11.101 -2.880 1.00 88.06 258 LEU A N 1
ATOM 1999 C CA . LEU A 1 258 ? 14.101 -11.480 -1.467 1.00 88.06 258 LEU A CA 1
ATOM 2000 C C . LEU A 1 258 ? 13.774 -10.293 -0.553 1.00 88.06 258 LEU A C 1
ATOM 2002 O O . LEU A 1 258 ? 12.973 -10.426 0.373 1.00 88.06 258 LEU A O 1
ATOM 2006 N N . TRP A 1 259 ? 14.332 -9.112 -0.828 1.00 87.94 259 TRP A N 1
ATOM 2007 C CA . TRP A 1 259 ? 14.056 -7.912 -0.035 1.00 87.94 259 TRP A CA 1
ATOM 2008 C C . TRP A 1 259 ? 12.583 -7.478 -0.136 1.00 87.94 259 TRP A C 1
ATOM 2010 O O . TRP A 1 259 ? 11.982 -7.094 0.870 1.00 87.94 259 TRP A O 1
ATOM 2020 N N . ALA A 1 260 ? 11.967 -7.585 -1.319 1.00 87.50 260 ALA A N 1
ATOM 2021 C CA . ALA A 1 260 ? 10.571 -7.208 -1.533 1.00 87.50 260 ALA A CA 1
ATOM 2022 C C . ALA A 1 260 ? 9.632 -8.216 -0.862 1.00 87.50 260 ALA A C 1
ATOM 2024 O O . ALA A 1 260 ? 8.703 -7.832 -0.146 1.00 87.50 260 ALA A O 1
ATOM 2025 N N . GLN A 1 261 ? 9.930 -9.511 -1.009 1.00 92.19 261 GLN A N 1
ATOM 2026 C CA . GLN A 1 261 ? 9.241 -10.586 -0.294 1.00 92.19 261 GLN A CA 1
ATOM 2027 C C . GLN A 1 261 ? 9.334 -10.400 1.224 1.00 92.19 261 GLN A C 1
ATOM 2029 O O . GLN A 1 261 ? 8.328 -10.545 1.920 1.00 92.19 261 GLN A O 1
ATOM 2034 N N . GLY A 1 262 ? 10.502 -9.993 1.729 1.00 92.06 262 GLY A N 1
ATOM 2035 C CA . GLY A 1 262 ? 10.713 -9.625 3.127 1.00 92.06 262 GLY A CA 1
ATOM 2036 C C . GLY A 1 262 ? 9.786 -8.496 3.583 1.00 92.06 262 GLY A C 1
ATOM 2037 O O . GLY A 1 262 ? 9.107 -8.640 4.599 1.00 92.06 262 GLY A O 1
ATOM 2038 N N . ILE A 1 263 ? 9.676 -7.406 2.814 1.00 93.00 263 ILE A N 1
ATOM 2039 C CA . ILE A 1 263 ? 8.759 -6.289 3.115 1.00 93.00 263 ILE A CA 1
ATOM 2040 C C . ILE A 1 263 ? 7.298 -6.769 3.189 1.00 93.00 263 ILE A C 1
ATOM 2042 O O . ILE A 1 263 ? 6.582 -6.420 4.137 1.00 93.00 263 ILE A O 1
ATOM 2046 N N . TYR A 1 264 ? 6.849 -7.587 2.230 1.00 95.44 264 TYR A N 1
ATOM 2047 C CA . TYR A 1 264 ? 5.489 -8.139 2.229 1.00 95.44 264 TYR A CA 1
ATOM 2048 C C . TYR A 1 264 ? 5.244 -9.058 3.430 1.00 95.44 264 TYR A C 1
ATOM 2050 O O . TYR A 1 264 ? 4.237 -8.912 4.129 1.00 95.44 264 TYR A O 1
ATOM 2058 N N . LEU A 1 265 ? 6.178 -9.968 3.707 1.00 95.31 265 LEU A N 1
ATOM 2059 C CA . LEU A 1 265 ? 6.084 -10.927 4.801 1.00 95.31 265 LEU A CA 1
ATOM 2060 C C . LEU A 1 265 ? 6.055 -10.223 6.161 1.00 95.31 265 LEU A C 1
ATOM 2062 O O . LEU A 1 265 ? 5.170 -10.492 6.973 1.00 95.31 265 LEU A O 1
ATOM 2066 N N . ILE A 1 266 ? 6.966 -9.275 6.392 1.00 94.62 266 ILE A N 1
ATOM 2067 C CA . ILE A 1 266 ? 7.023 -8.478 7.625 1.00 94.62 266 ILE A CA 1
ATOM 2068 C C . ILE A 1 266 ? 5.710 -7.713 7.826 1.00 94.62 266 ILE A C 1
ATOM 2070 O O . ILE A 1 266 ? 5.165 -7.718 8.932 1.00 94.62 266 ILE A O 1
ATOM 2074 N N . SER A 1 267 ? 5.162 -7.103 6.768 1.00 96.69 267 SER A N 1
ATOM 2075 C CA . SER A 1 267 ? 3.861 -6.425 6.829 1.00 96.69 267 SER A CA 1
ATOM 2076 C C . SER A 1 267 ? 2.753 -7.370 7.307 1.00 96.69 267 SER A C 1
ATOM 2078 O O . SER A 1 267 ? 2.064 -7.066 8.287 1.00 96.69 267 SER A O 1
ATOM 2080 N N . VAL A 1 268 ? 2.623 -8.545 6.680 1.00 96.56 268 VAL A N 1
ATOM 2081 C CA . VAL A 1 268 ? 1.596 -9.543 7.025 1.00 96.56 268 VAL A CA 1
ATOM 2082 C C . VAL A 1 268 ? 1.767 -10.048 8.452 1.00 96.56 268 VAL A C 1
ATOM 2084 O O . VAL A 1 268 ? 0.785 -10.122 9.197 1.00 96.56 268 VAL A O 1
ATOM 2087 N N . ILE A 1 269 ? 3.000 -10.365 8.853 1.00 95.12 269 ILE A N 1
ATOM 2088 C CA . ILE A 1 269 ? 3.330 -10.844 10.197 1.00 95.12 269 ILE A CA 1
ATOM 2089 C C . ILE A 1 269 ? 2.926 -9.800 11.244 1.00 95.12 269 ILE A C 1
ATOM 2091 O O . ILE A 1 269 ? 2.169 -10.114 12.164 1.00 95.12 269 ILE A O 1
ATOM 2095 N N . ILE A 1 270 ? 3.361 -8.544 11.095 1.00 93.50 270 ILE A N 1
ATOM 2096 C CA . ILE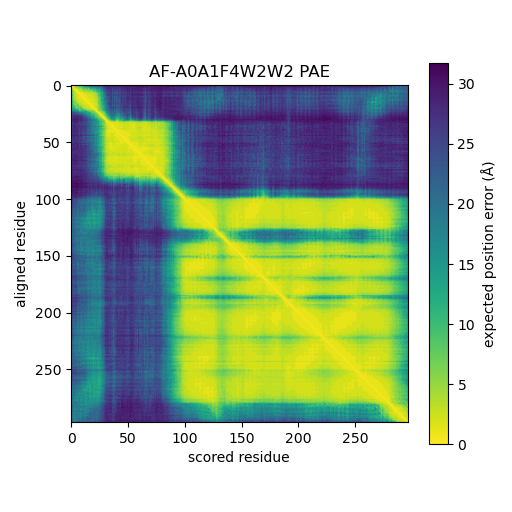 A 1 270 ? 3.079 -7.486 12.076 1.00 93.50 270 ILE A CA 1
ATOM 2097 C C . ILE A 1 270 ? 1.572 -7.222 12.173 1.00 93.50 270 ILE A C 1
ATOM 2099 O O . ILE A 1 270 ? 1.020 -7.176 13.279 1.00 93.50 270 ILE A O 1
ATOM 2103 N N . VAL A 1 271 ? 0.884 -7.072 11.038 1.00 94.44 271 VAL A N 1
ATOM 2104 C CA . VAL A 1 271 ? -0.560 -6.790 11.011 1.00 94.44 271 VAL A CA 1
ATOM 2105 C C . VAL A 1 271 ? -1.354 -7.945 11.620 1.00 94.44 271 VAL A C 1
ATOM 2107 O O . VAL A 1 271 ? -2.243 -7.711 12.447 1.00 94.44 271 VAL A O 1
ATOM 2110 N N . THR A 1 272 ? -1.009 -9.189 11.282 1.00 92.19 272 THR A N 1
ATOM 2111 C CA . THR A 1 272 ? -1.676 -10.384 11.817 1.00 92.19 272 THR A CA 1
ATOM 2112 C C . THR A 1 272 ? -1.436 -10.523 13.315 1.00 92.19 272 THR A C 1
ATOM 2114 O O . THR A 1 272 ? -2.390 -10.728 14.069 1.00 92.19 272 THR A O 1
ATOM 2117 N N . THR A 1 273 ? -0.205 -10.325 13.788 1.00 88.31 273 THR A N 1
ATOM 2118 C CA . THR A 1 273 ? 0.115 -10.368 15.220 1.00 88.31 273 THR A CA 1
ATOM 2119 C C . THR A 1 273 ? -0.653 -9.301 15.998 1.00 88.31 273 THR A C 1
ATOM 2121 O O . THR A 1 273 ? -1.291 -9.619 17.005 1.00 88.31 273 THR A O 1
ATOM 2124 N N . LEU A 1 274 ? -0.688 -8.051 15.524 1.00 89.19 274 LEU A N 1
ATOM 2125 C CA . LEU A 1 274 ? -1.469 -6.984 16.164 1.00 89.19 274 LEU A CA 1
ATOM 2126 C C . LEU A 1 274 ? -2.973 -7.293 16.177 1.00 89.19 274 LEU A C 1
ATOM 2128 O O . LEU A 1 274 ? -3.657 -7.031 17.174 1.00 89.19 274 LEU A O 1
ATOM 2132 N N . LEU A 1 275 ? -3.498 -7.879 15.100 1.00 90.38 275 LEU A N 1
ATOM 2133 C CA . LEU A 1 275 ? -4.895 -8.294 15.015 1.00 90.38 275 LEU A CA 1
ATOM 2134 C C . LEU A 1 275 ? -5.217 -9.412 16.016 1.00 90.38 275 LEU A C 1
ATOM 2136 O O . LEU A 1 275 ? -6.216 -9.321 16.736 1.00 90.38 275 LEU A O 1
ATOM 2140 N N . LEU A 1 276 ? -4.365 -10.433 16.115 1.00 87.81 276 LEU A N 1
ATOM 2141 C CA . LEU A 1 276 ? -4.522 -11.529 17.071 1.00 87.81 276 LEU A CA 1
ATOM 2142 C C . LEU A 1 276 ? -4.447 -11.014 18.510 1.00 87.81 276 LEU A C 1
ATOM 2144 O O . LEU A 1 276 ? -5.347 -11.299 19.304 1.00 87.81 276 LEU A O 1
ATOM 2148 N N . VAL A 1 277 ? -3.453 -10.180 18.835 1.00 82.94 277 VAL A N 1
ATOM 2149 C CA . VAL A 1 277 ? -3.337 -9.527 20.152 1.00 82.94 277 VAL A CA 1
ATOM 2150 C C . VAL A 1 277 ? -4.629 -8.791 20.498 1.00 82.94 277 VAL A C 1
ATOM 2152 O O . VAL A 1 277 ? -5.145 -8.938 21.607 1.00 82.94 277 VAL A O 1
ATOM 2155 N N . ARG A 1 278 ? -5.211 -8.054 19.549 1.00 82.56 278 ARG A N 1
ATOM 2156 C CA . ARG A 1 278 ? -6.481 -7.346 19.747 1.00 82.56 278 ARG A CA 1
ATOM 2157 C C . ARG A 1 278 ? -7.649 -8.296 20.036 1.00 82.56 278 ARG A C 1
ATOM 2159 O O . ARG A 1 278 ? -8.441 -8.026 20.945 1.00 82.56 278 ARG A O 1
ATOM 2166 N N . ILE A 1 279 ? -7.778 -9.385 19.278 1.00 84.81 279 ILE A N 1
ATOM 2167 C CA . ILE A 1 279 ? -8.854 -10.376 19.446 1.00 84.81 279 ILE A CA 1
ATOM 2168 C C . ILE A 1 279 ? -8.732 -11.071 20.809 1.00 84.81 279 ILE A C 1
ATOM 2170 O O . ILE A 1 279 ? -9.706 -11.129 21.569 1.00 84.81 279 ILE A O 1
ATOM 2174 N N . PHE A 1 280 ? -7.533 -11.542 21.155 1.00 82.62 280 PHE A N 1
ATOM 2175 C CA . PHE A 1 280 ? -7.289 -12.259 22.402 1.00 82.62 280 PHE A CA 1
ATOM 2176 C C . PHE A 1 280 ? -7.384 -11.345 23.624 1.00 82.62 280 PHE A C 1
ATOM 2178 O O . PHE A 1 280 ? -8.073 -11.701 24.581 1.00 82.62 280 PHE A O 1
ATOM 2185 N N . ALA A 1 281 ? -6.803 -10.141 23.595 1.00 75.06 281 ALA A N 1
ATOM 2186 C CA . ALA A 1 281 ? -6.887 -9.197 24.713 1.00 75.06 281 ALA A CA 1
ATOM 2187 C C . ALA A 1 281 ? -8.343 -8.862 25.075 1.00 75.06 281 ALA A C 1
ATOM 2189 O O . ALA A 1 281 ? -8.691 -8.796 26.256 1.00 75.06 281 ALA A O 1
ATOM 2190 N N . LYS A 1 282 ? -9.225 -8.723 24.074 1.00 71.75 282 LYS A N 1
ATOM 2191 C CA . LYS A 1 282 ? -10.664 -8.527 24.300 1.00 71.75 282 LYS A CA 1
ATOM 2192 C C . LYS A 1 282 ? -11.299 -9.733 25.002 1.00 71.75 282 LYS A C 1
ATOM 2194 O O . LYS A 1 282 ? -12.057 -9.546 25.953 1.00 71.75 282 LYS A O 1
ATOM 2199 N N . LYS A 1 283 ? -10.996 -10.956 24.550 1.00 74.94 283 LYS A N 1
ATOM 2200 C CA . LYS A 1 283 ? -11.527 -12.200 25.134 1.00 74.94 283 LYS A CA 1
ATOM 2201 C C . LYS A 1 283 ? -11.097 -12.361 26.596 1.00 74.94 283 LYS A C 1
ATOM 2203 O O . LYS A 1 283 ? -11.951 -12.604 27.447 1.00 74.94 283 LYS A O 1
ATOM 2208 N N . TYR A 1 284 ? -9.812 -12.158 26.892 1.00 70.44 284 TYR A N 1
ATOM 2209 C CA . TYR A 1 284 ? -9.271 -12.268 28.251 1.00 70.44 284 TYR A CA 1
ATOM 2210 C C . TYR A 1 284 ? -9.827 -11.203 29.198 1.00 70.44 284 TYR A C 1
ATOM 2212 O O . TYR A 1 284 ? -10.194 -11.523 30.326 1.00 70.44 284 TYR A O 1
ATOM 2220 N N . PHE A 1 285 ? -9.957 -9.955 28.739 1.00 67.44 285 PHE A N 1
ATOM 2221 C CA . PHE A 1 285 ? -10.543 -8.881 29.543 1.00 67.44 285 PHE A CA 1
ATOM 2222 C C . PHE A 1 285 ? -12.000 -9.177 29.937 1.00 67.44 285 PHE A C 1
ATOM 2224 O O . PHE A 1 285 ? -12.385 -9.004 31.090 1.00 67.44 285 PHE A O 1
ATOM 2231 N N . ILE A 1 286 ? -12.809 -9.692 29.004 1.00 68.56 286 ILE A N 1
ATOM 2232 C CA . ILE A 1 286 ? -14.198 -10.084 29.294 1.00 68.56 286 ILE A CA 1
ATOM 2233 C C . ILE A 1 286 ? -14.244 -11.243 30.301 1.00 68.56 286 ILE A C 1
ATOM 2235 O O . ILE A 1 286 ? -15.092 -11.248 31.193 1.00 68.56 286 ILE A O 1
ATOM 2239 N N . GLN A 1 287 ? -13.342 -12.220 30.175 1.00 71.81 287 GLN A N 1
ATOM 2240 C CA . GLN A 1 287 ? -13.261 -13.342 31.113 1.00 71.81 287 GLN A CA 1
ATOM 2241 C C . GLN A 1 287 ? -12.865 -12.894 32.527 1.00 71.81 287 GLN A C 1
ATOM 2243 O O . GLN A 1 287 ? -13.470 -13.377 33.483 1.00 71.81 287 GLN A O 1
ATOM 2248 N N . SER A 1 288 ? -11.920 -11.956 32.680 1.00 70.19 288 SER A N 1
ATOM 2249 C CA . SER A 1 288 ? -11.506 -11.490 34.013 1.00 70.19 288 SER A CA 1
ATOM 2250 C C . SER A 1 288 ? -12.635 -10.762 34.743 1.00 70.19 288 SER A C 1
ATOM 2252 O O . SER A 1 288 ? -12.859 -11.030 35.922 1.00 70.19 288 SER A O 1
ATOM 2254 N N . ILE A 1 289 ? -13.395 -9.912 34.041 1.00 70.31 289 ILE A N 1
ATOM 2255 C CA . ILE A 1 289 ? -14.562 -9.226 34.617 1.00 70.31 289 ILE A CA 1
ATOM 2256 C C . ILE A 1 289 ? -15.603 -10.246 35.080 1.00 70.31 289 ILE A C 1
ATOM 2258 O O . ILE A 1 289 ? -16.079 -10.160 36.208 1.00 70.31 289 ILE A O 1
ATOM 2262 N N . LYS A 1 290 ? -15.926 -11.247 34.248 1.00 75.56 290 LYS A N 1
ATOM 2263 C CA . LYS A 1 290 ? -16.875 -12.302 34.640 1.00 75.56 290 LYS A CA 1
ATOM 2264 C C . LYS A 1 290 ? -16.413 -13.046 35.893 1.00 75.56 290 LYS A C 1
ATOM 2266 O O . LYS A 1 290 ? -17.228 -13.278 36.774 1.00 75.56 290 LYS A O 1
ATOM 2271 N N . SER A 1 291 ? -15.121 -13.375 35.997 1.00 75.50 291 SER A N 1
ATOM 2272 C CA . SER A 1 291 ? -14.591 -14.061 37.183 1.00 75.50 291 SER A CA 1
ATOM 2273 C C . SER A 1 291 ? -14.625 -13.214 38.457 1.00 75.50 291 SER A C 1
ATOM 2275 O O . SER A 1 291 ? -14.862 -13.771 39.519 1.00 75.50 291 SER A O 1
ATOM 2277 N N . GLN A 1 292 ? -14.427 -11.893 38.363 1.00 73.25 292 GLN A N 1
ATOM 2278 C CA . GLN A 1 292 ? -14.532 -10.990 39.516 1.00 73.25 292 GLN A CA 1
ATOM 2279 C C . GLN A 1 292 ? -15.983 -10.866 39.990 1.00 73.25 292 GLN A C 1
ATOM 2281 O O . GLN A 1 292 ? -16.258 -11.073 41.163 1.00 73.25 292 GLN A O 1
ATOM 2286 N N . VAL A 1 293 ? -16.924 -10.660 39.063 1.00 77.62 293 VAL A N 1
ATOM 2287 C CA . VAL A 1 293 ? -18.361 -10.577 39.382 1.00 77.62 293 VAL A CA 1
ATOM 2288 C C . VAL A 1 293 ? -18.898 -11.883 39.981 1.00 77.62 293 VAL A C 1
ATOM 2290 O O . VAL A 1 293 ? -19.774 -11.847 40.836 1.00 77.62 293 VAL A O 1
ATOM 2293 N N . SER A 1 294 ? -18.397 -13.041 39.542 1.00 77.81 294 SER A N 1
ATOM 2294 C CA . SER A 1 294 ? -18.761 -14.338 40.130 1.00 77.81 294 SER A CA 1
ATOM 2295 C C . SER A 1 294 ? -18.133 -14.597 41.500 1.00 77.81 294 SER A C 1
ATOM 2297 O O . SER A 1 294 ? -18.649 -15.442 42.213 1.00 77.81 294 SER A O 1
ATOM 2299 N N . ALA A 1 295 ? -17.025 -13.938 41.849 1.00 75.81 295 ALA A N 1
ATOM 2300 C CA . ALA A 1 295 ? -16.372 -14.088 43.152 1.00 75.81 295 ALA A CA 1
ATOM 2301 C C . ALA A 1 295 ? -16.960 -13.152 44.226 1.00 75.81 295 ALA A C 1
ATOM 2303 O O . ALA A 1 295 ? -16.744 -13.375 45.411 1.00 75.81 295 ALA A O 1
ATOM 2304 N N . GLU A 1 296 ? -17.682 -12.109 43.809 1.00 73.25 296 GLU A N 1
ATOM 2305 C CA . GLU A 1 296 ? -18.398 -11.167 44.683 1.00 73.25 296 GLU A CA 1
ATOM 2306 C C . GLU A 1 296 ? -19.850 -11.596 44.987 1.00 73.25 296 GLU A C 1
ATOM 2308 O O . GLU A 1 296 ? -20.548 -10.901 45.724 1.00 73.25 296 GLU A O 1
ATOM 2313 N N . LYS A 1 297 ? -20.312 -12.718 44.419 1.00 64.50 297 LYS A N 1
ATOM 2314 C CA . LYS A 1 297 ? -21.621 -13.336 44.685 1.00 64.50 297 LYS A CA 1
ATOM 2315 C C . LYS A 1 297 ? -21.461 -14.604 45.506 1.00 64.50 297 LYS A C 1
ATOM 2317 O O . LYS A 1 297 ? -22.354 -14.841 46.344 1.00 64.50 297 LYS A O 1
#

pLDDT: mean 83.02, std 16.12, range [41.31, 98.56]

InterPro domains:
  IPR018247 EF-Hand 1, calcium-binding site [PS00018] (57-69)

Radius of gyration: 24.99 Å; Cα contacts (8 Å, |Δi|>4): 313; chains: 1; bounding box: 62×40×69 Å

Nearest PDB structures (foldseek):
  3gi9-assembly1_C  TM=2.778E-01  e=9.103E+00  Methanocaldococcus jannaschii
  3gia-assembly1_A  TM=2.597E-01  e=9.103E+00  Methanocaldococcus jannaschii

Solvent-accessible surface area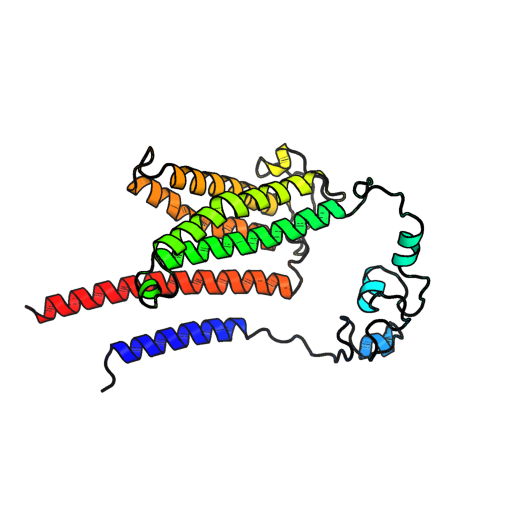 (backbone atoms only — not comparable to full-atom values): 16199 Å² total; per-residue (Å²): 134,83,53,77,69,58,57,52,50,48,54,52,48,49,51,52,49,46,52,52,50,63,69,62,64,67,73,76,67,80,81,65,60,44,73,47,71,51,77,52,32,38,65,47,23,61,75,74,70,67,39,46,46,79,38,37,37,53,52,70,68,83,58,38,34,42,54,26,54,75,70,71,32,47,44,77,38,65,79,49,43,67,64,66,67,52,72,79,46,91,81,65,62,89,81,46,94,74,47,63,56,30,46,51,48,21,52,54,27,44,53,50,27,52,54,43,50,46,51,28,52,46,34,57,51,44,72,72,26,70,74,61,49,69,70,61,81,54,55,70,68,56,38,50,47,52,27,51,48,42,47,65,48,55,28,50,50,25,47,50,50,16,59,54,22,38,44,65,18,76,83,77,47,42,49,75,62,49,66,68,39,64,73,58,49,83,66,89,45,69,22,61,83,67,40,60,41,30,61,26,52,22,31,36,36,53,20,50,54,46,48,52,51,48,46,52,45,59,77,32,47,74,78,76,35,52,64,70,58,39,51,59,56,50,59,48,51,61,56,32,52,52,29,41,49,50,13,48,57,47,51,27,80,50,47,78,38,69,70,50,44,46,55,54,49,52,46,52,51,53,49,49,51,48,49,49,51,47,57,50,53,53,54,52,54,54,49,52,52,52,53,52,61,62,70,76,107

Organism: NCBI:txid1802636

Secondary structure (DSSP, 8-state):
---HHHHHHHHHHHHHHHHHHHHS----------SS-SSS-HHHIIIII---TT-SSSS-SSS-HHHHHHTT--TT-TTTSHHHHHTT-TTS-TT-TT-THHHHHHHHHHHHHHHHHHHHHHHHHHHT-HHHHTTTSS-HHHHHHHHHHIIIIIIHHHHHHHHHHTTT-SSS---HHHHHSTT---S--B-TTS-BTHHHHHHHHHHHHHHHHHHHHHHTBTTTB-HHHHHHHHTTHHHHHHHHHHHHHHH-TTTTSHHHHHHHHHHHHHHHHHHHHHHHHHHHHHHHHHHHHHH--

Mean predicted aligned error: 14.39 Å

Sequence (297 aa):
MFGKHDQIRKILLTLVVATIALSTNFSLAETTQDSDMDGLTDDAEITTYHTDRTKADTDEDGVLDAQEILDNTNPTDPGSNLLNTYKLDVAQPLFRTGSPVMWYIGRISGIAAFVVFTWVTCFGLLMTSKFLLKFKVFSAPTALETHSFSASIIGLALVVIHAGSLMFDSTIKLTLPEILIPFTVIRTFKSALGFDLNLPISLGILATYLALVLVSTSKLRGKVIKPKIWRAIHYTSFGFYLLFLFHGILTGSDSNQLWAQGIYLISVIIVTTLLLVRIFAKKYFIQSIKSQVSAEK